Protein AF-A0A5C6FJ13-F1 (afdb_monomer_lite)

Organism: NCBI:txid2528015

Structure (mmCIF, N/CA/C/O backbone):
data_AF-A0A5C6FJ13-F1
#
_entry.id   AF-A0A5C6FJ13-F1
#
loop_
_atom_site.group_PDB
_atom_site.id
_atom_site.type_symbol
_atom_site.label_atom_id
_atom_site.label_alt_id
_atom_site.label_comp_id
_atom_site.label_asym_id
_atom_site.label_entity_id
_atom_site.label_seq_id
_atom_site.pdbx_PDB_ins_code
_atom_site.Cartn_x
_atom_site.Cartn_y
_atom_site.Cartn_z
_atom_site.occupancy
_atom_site.B_iso_or_equiv
_atom_site.auth_seq_id
_atom_site.auth_comp_id
_atom_site.auth_asym_id
_atom_site.auth_atom_id
_atom_site.pdbx_PDB_model_num
ATOM 1 N N . MET A 1 1 ? -9.767 76.907 51.487 1.00 52.81 1 MET A N 1
ATOM 2 C CA . MET A 1 1 ? -9.142 75.686 50.932 1.00 52.81 1 MET A CA 1
ATOM 3 C C . MET A 1 1 ? -9.558 75.575 49.480 1.00 52.81 1 MET A C 1
ATOM 5 O O . MET A 1 1 ? -10.746 75.608 49.188 1.00 52.81 1 MET A O 1
ATOM 9 N N . ASP A 1 2 ? -8.571 75.607 48.596 1.00 49.59 2 ASP A N 1
ATOM 10 C CA . ASP A 1 2 ? -8.701 76.051 47.210 1.00 49.59 2 ASP A CA 1
ATOM 11 C C . ASP A 1 2 ? -9.237 74.933 46.295 1.00 49.59 2 ASP A C 1
ATOM 13 O O . ASP A 1 2 ? -8.583 73.903 46.114 1.00 49.59 2 ASP A O 1
ATOM 17 N N . ARG A 1 3 ? -10.446 75.103 45.732 1.00 52.38 3 ARG A N 1
ATOM 18 C CA . ARG A 1 3 ? -11.102 74.086 44.877 1.00 52.38 3 ARG A CA 1
ATOM 19 C C . ARG A 1 3 ? -10.291 73.774 43.610 1.00 52.38 3 ARG A C 1
ATOM 21 O O . ARG A 1 3 ? -10.381 72.660 43.102 1.00 52.38 3 ARG A O 1
ATOM 28 N N . ALA A 1 4 ? -9.457 74.707 43.148 1.00 52.59 4 ALA A N 1
ATOM 29 C CA . ALA A 1 4 ? -8.569 74.517 42.001 1.00 52.59 4 ALA A CA 1
ATOM 30 C C . ALA A 1 4 ? -7.435 73.504 42.270 1.00 52.59 4 ALA A C 1
ATOM 32 O O . ALA A 1 4 ? -7.015 72.787 41.362 1.00 52.59 4 ALA A O 1
ATOM 33 N N . GLY A 1 5 ? -6.971 73.385 43.521 1.00 52.81 5 GLY A N 1
ATOM 34 C CA . GLY A 1 5 ? -5.909 72.444 43.896 1.00 52.81 5 GLY A CA 1
ATOM 35 C C . GLY A 1 5 ? -6.365 70.981 43.905 1.00 52.81 5 GLY A C 1
ATOM 36 O O . GLY A 1 5 ? -5.595 70.093 43.544 1.00 52.81 5 GLY A O 1
ATOM 37 N N . ALA A 1 6 ? -7.629 70.727 44.261 1.00 53.66 6 ALA A N 1
ATOM 38 C CA . ALA A 1 6 ? -8.196 69.379 44.331 1.00 53.66 6 ALA A CA 1
ATOM 39 C C . ALA A 1 6 ? -8.463 68.768 42.942 1.00 53.66 6 ALA A C 1
ATOM 41 O O . ALA A 1 6 ? -8.200 67.584 42.737 1.00 53.66 6 ALA A O 1
ATOM 42 N N . VAL A 1 7 ? -8.913 69.575 41.971 1.00 55.47 7 VAL A N 1
ATOM 43 C CA . VAL A 1 7 ? -9.123 69.136 40.575 1.00 55.47 7 VAL A CA 1
ATOM 44 C C . VAL A 1 7 ? -7.787 68.775 39.913 1.00 55.47 7 VAL A C 1
ATOM 46 O O . VAL A 1 7 ? -7.662 67.716 39.303 1.00 55.47 7 VAL A O 1
ATOM 49 N N . ASN A 1 8 ? -6.746 69.581 40.145 1.00 58.72 8 ASN A N 1
ATOM 50 C CA . ASN A 1 8 ? -5.399 69.353 39.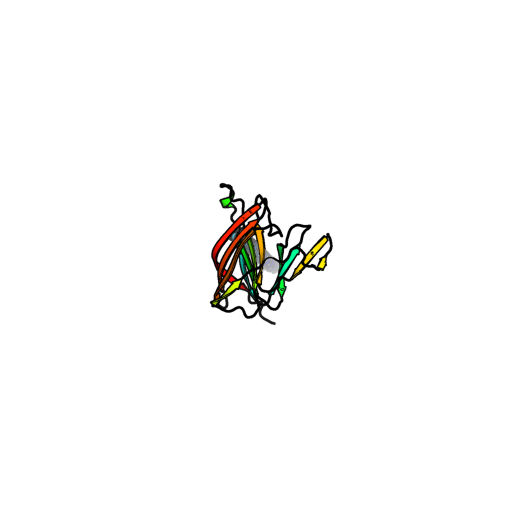608 1.00 58.72 8 ASN A CA 1
ATOM 51 C C . ASN A 1 8 ? -4.738 68.087 40.203 1.00 58.72 8 ASN A C 1
ATOM 53 O O . ASN A 1 8 ? -3.987 67.386 39.527 1.00 58.72 8 ASN A O 1
ATOM 57 N N . TYR A 1 9 ? -5.047 67.747 41.460 1.00 55.38 9 TYR A N 1
ATOM 58 C CA . TYR A 1 9 ? -4.596 66.498 42.088 1.00 55.38 9 TYR A CA 1
ATOM 59 C C . TYR A 1 9 ? -5.339 65.262 41.561 1.00 55.38 9 TYR A C 1
ATOM 61 O O . TYR A 1 9 ? -4.705 64.235 41.314 1.00 55.38 9 TYR A O 1
ATOM 69 N N . ALA A 1 10 ? -6.655 65.354 41.350 1.00 56.19 10 ALA A N 1
ATOM 70 C CA . ALA A 1 10 ? -7.462 64.255 40.817 1.00 56.19 10 ALA A CA 1
ATOM 71 C C . ALA A 1 10 ? -7.090 63.913 39.362 1.00 56.19 10 ALA A C 1
ATOM 73 O O . ALA A 1 10 ? -6.892 62.741 39.039 1.00 56.19 10 ALA A O 1
ATOM 74 N N . GLU A 1 11 ? -6.891 64.920 38.504 1.00 55.94 11 GLU A N 1
ATOM 75 C CA . GLU A 1 11 ? -6.425 64.719 37.123 1.00 55.94 11 GLU A CA 1
ATOM 76 C C . GLU A 1 11 ? -5.019 64.108 37.071 1.00 55.94 11 GLU A C 1
ATOM 78 O O . GLU A 1 11 ? -4.760 63.200 36.278 1.00 55.94 11 GLU A O 1
ATOM 83 N N . ARG A 1 12 ? -4.114 64.532 37.966 1.00 55.41 12 ARG A N 1
ATOM 84 C CA . ARG A 1 12 ? -2.772 63.939 38.090 1.00 55.41 12 ARG A CA 1
ATOM 85 C C . ARG A 1 12 ? -2.809 62.490 38.570 1.00 55.41 12 ARG A C 1
ATOM 87 O O . ARG A 1 12 ? -2.009 61.695 38.084 1.00 55.41 12 ARG A O 1
ATOM 94 N N . LEU A 1 13 ? -3.723 62.131 39.473 1.00 55.41 13 LEU A N 1
ATOM 95 C CA . LEU A 1 13 ? -3.905 60.756 39.955 1.00 55.41 13 LEU A CA 1
ATOM 96 C C . LEU A 1 13 ? -4.498 59.836 38.879 1.00 55.41 13 LEU A C 1
ATOM 98 O O . LEU A 1 13 ? -4.031 58.708 38.740 1.00 55.41 13 LEU A O 1
ATOM 102 N N . ILE A 1 14 ? -5.449 60.322 38.074 1.00 57.69 14 ILE A N 1
ATOM 103 C CA . ILE A 1 14 ? -6.008 59.587 36.923 1.00 57.69 14 ILE A CA 1
ATOM 104 C C . ILE A 1 14 ? -4.963 59.446 35.805 1.00 57.69 14 ILE A C 1
ATOM 106 O O . ILE A 1 14 ? -4.838 58.393 35.178 1.00 57.69 14 ILE A O 1
ATOM 110 N N . ALA A 1 15 ? -4.152 60.480 35.569 1.00 58.06 15 ALA A N 1
ATOM 111 C CA . ALA A 1 15 ? -3.038 60.416 34.626 1.00 58.06 15 ALA A CA 1
ATOM 112 C C . ALA A 1 15 ? -1.923 59.470 35.111 1.00 58.06 15 ALA A C 1
ATOM 114 O O . ALA A 1 15 ? -1.324 58.764 34.301 1.00 58.06 15 ALA A O 1
ATOM 115 N N . LEU A 1 16 ? -1.639 59.415 36.419 1.00 57.62 16 LEU A N 1
ATOM 116 C CA . LEU A 1 16 ? -0.693 58.450 36.986 1.00 57.62 16 LEU A CA 1
ATOM 117 C C . LEU A 1 16 ? -1.232 57.022 36.899 1.00 57.62 16 LEU A C 1
ATOM 119 O O . LEU A 1 16 ? -0.492 56.137 36.474 1.00 57.62 16 LEU A O 1
ATOM 123 N N . SER A 1 17 ? -2.500 56.805 37.266 1.00 60.44 17 SER A N 1
ATOM 124 C CA . SER A 1 17 ? -3.122 55.480 37.242 1.00 60.44 17 SER A CA 1
ATOM 125 C C . SER A 1 17 ? -3.229 54.952 35.815 1.00 60.44 17 SER A C 1
ATOM 127 O O . SER A 1 17 ? -2.802 53.833 35.565 1.00 60.44 17 SER A O 1
ATOM 129 N N . SER A 1 18 ? -3.649 55.776 34.851 1.00 60.12 18 SER A N 1
ATOM 130 C CA . SER A 1 18 ? -3.693 55.402 33.429 1.00 60.12 18 SER A CA 1
ATOM 131 C C . SER A 1 18 ? -2.306 55.113 32.849 1.00 60.12 18 SER A C 1
ATOM 133 O O . SER A 1 18 ? -2.137 54.116 32.150 1.00 60.12 18 SER A O 1
ATOM 135 N N . ARG A 1 19 ? -1.277 55.906 33.182 1.00 63.75 19 ARG A N 1
ATOM 136 C CA . ARG A 1 19 ? 0.114 55.620 32.778 1.00 63.75 19 ARG A CA 1
ATOM 137 C C . ARG A 1 19 ? 0.637 54.322 33.392 1.00 63.75 19 ARG A C 1
ATOM 139 O O . ARG A 1 19 ? 1.377 53.604 32.721 1.00 63.75 19 ARG A O 1
ATOM 146 N N . PHE A 1 20 ? 0.261 54.017 34.634 1.00 67.75 20 PHE A N 1
ATOM 147 C CA . PHE A 1 20 ? 0.618 52.760 35.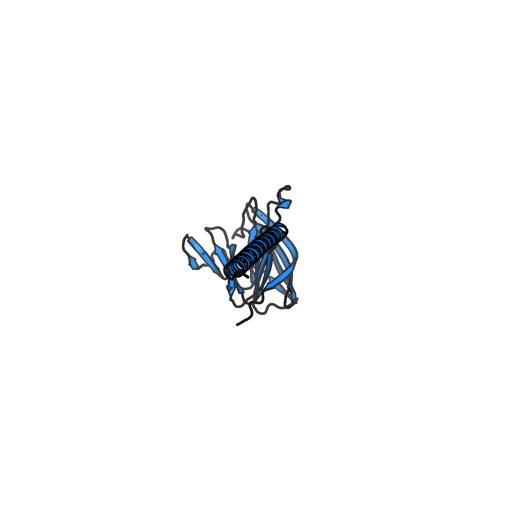291 1.00 67.75 20 PHE A CA 1
ATOM 148 C C . PHE A 1 20 ? -0.103 51.583 34.629 1.00 67.75 20 PHE A C 1
ATOM 150 O O . PHE A 1 20 ? 0.548 50.629 34.225 1.00 67.75 20 PHE A O 1
ATOM 157 N N . THR A 1 21 ? -1.413 51.691 34.395 1.00 69.25 21 THR A N 1
ATOM 158 C CA . THR A 1 21 ? -2.224 50.672 33.715 1.00 69.25 21 THR A CA 1
ATOM 159 C C . THR A 1 21 ? -1.727 50.393 32.297 1.00 69.25 21 THR A C 1
ATOM 161 O O . THR A 1 21 ? -1.582 49.230 31.931 1.00 69.25 21 THR A O 1
ATOM 164 N N . ILE A 1 22 ? -1.392 51.429 31.519 1.00 72.25 22 ILE A N 1
ATOM 165 C CA . ILE A 1 22 ? -0.845 51.273 30.160 1.00 72.25 22 ILE A CA 1
ATOM 166 C C . ILE A 1 22 ? 0.522 50.583 30.200 1.00 72.25 22 ILE A C 1
ATOM 168 O O . ILE A 1 22 ? 0.763 49.662 29.424 1.00 72.25 22 ILE A O 1
ATOM 172 N N . ARG A 1 23 ? 1.417 50.977 31.118 1.00 74.44 23 ARG A N 1
ATOM 173 C CA . ARG A 1 23 ? 2.731 50.328 31.266 1.00 74.44 23 ARG A CA 1
ATOM 174 C C . ARG A 1 23 ? 2.600 48.866 31.685 1.00 74.44 23 ARG A C 1
ATOM 176 O O . ARG A 1 23 ? 3.298 48.025 31.129 1.00 74.44 23 ARG A O 1
ATOM 183 N N . THR A 1 24 ? 1.686 48.553 32.600 1.00 74.50 24 THR A N 1
ATOM 184 C CA . THR A 1 24 ? 1.426 47.172 33.024 1.00 74.50 24 THR A CA 1
ATOM 185 C C . THR A 1 24 ? 0.834 46.340 31.885 1.00 74.50 24 THR A C 1
ATOM 187 O O . THR A 1 24 ? 1.280 45.218 31.678 1.00 74.50 24 THR A O 1
ATOM 190 N N . LEU A 1 25 ? -0.093 46.891 31.092 1.00 76.31 25 LEU A N 1
ATOM 191 C CA . LEU A 1 25 ? -0.639 46.231 29.896 1.00 76.31 25 LEU A CA 1
ATOM 192 C C . LEU A 1 25 ? 0.436 45.961 28.839 1.00 76.31 25 LEU A C 1
ATOM 194 O O . LEU A 1 25 ? 0.486 44.863 28.292 1.00 76.31 25 LEU A O 1
ATOM 198 N N . LEU A 1 26 ? 1.321 46.929 28.583 1.00 80.56 26 LEU A N 1
ATOM 199 C CA . LEU A 1 26 ? 2.434 46.760 27.646 1.00 80.56 26 LEU A CA 1
ATOM 200 C C . LEU A 1 26 ? 3.423 45.695 28.127 1.00 80.56 26 LEU A C 1
ATOM 202 O O . LEU A 1 26 ? 3.852 44.865 27.330 1.00 80.56 26 LEU A O 1
ATOM 206 N N . LEU A 1 27 ? 3.742 45.674 29.425 1.00 80.25 27 LEU A N 1
ATOM 207 C CA . LEU A 1 27 ? 4.580 44.629 30.016 1.00 80.25 27 LEU A CA 1
ATOM 208 C C . LEU A 1 27 ? 3.911 43.256 29.921 1.00 80.25 27 LEU A C 1
ATOM 210 O O . LEU A 1 27 ? 4.576 42.293 29.561 1.00 80.25 27 LEU A O 1
ATOM 214 N N . PHE A 1 28 ? 2.603 43.161 30.169 1.00 78.38 28 PHE A N 1
ATOM 215 C CA . PHE A 1 28 ? 1.862 41.901 30.075 1.00 78.38 28 PHE A CA 1
ATOM 216 C C . PHE A 1 28 ? 1.772 41.390 28.630 1.00 78.38 28 PHE A C 1
ATOM 218 O O . PHE A 1 28 ? 1.956 40.198 28.381 1.00 78.38 28 PHE A O 1
ATOM 225 N N . ALA A 1 29 ? 1.548 42.287 27.666 1.00 75.56 29 ALA A N 1
ATOM 226 C CA . ALA A 1 29 ? 1.543 41.964 26.242 1.00 75.56 29 ALA A CA 1
ATOM 227 C C . ALA A 1 29 ? 2.934 41.526 25.760 1.00 75.56 29 ALA A C 1
ATOM 229 O O . ALA A 1 29 ? 3.047 40.525 25.057 1.00 75.56 29 ALA A O 1
ATOM 230 N N . ALA A 1 30 ? 3.995 42.216 26.191 1.00 76.62 30 ALA A N 1
ATOM 231 C CA . ALA A 1 30 ? 5.371 41.830 25.892 1.00 76.62 30 ALA A CA 1
ATOM 232 C C . ALA A 1 30 ? 5.715 40.467 26.508 1.00 76.62 30 ALA A C 1
ATOM 234 O O . ALA A 1 30 ? 6.259 39.608 25.819 1.00 76.62 30 ALA A O 1
ATOM 235 N N . PHE A 1 31 ? 5.334 40.225 27.766 1.00 79.25 31 PHE A N 1
ATOM 236 C CA . PHE A 1 31 ? 5.560 38.941 28.429 1.00 79.25 31 PHE A CA 1
ATOM 237 C C . PHE A 1 31 ? 4.781 37.810 27.749 1.00 79.25 31 PHE A C 1
ATOM 239 O O . PHE A 1 31 ? 5.327 36.730 27.559 1.00 79.25 31 PHE A O 1
ATOM 246 N N . SER A 1 32 ? 3.544 38.068 27.311 1.00 74.31 32 SER A N 1
ATOM 247 C CA . SER A 1 32 ? 2.721 37.114 26.550 1.00 74.31 32 SER A CA 1
ATOM 248 C C . SER A 1 32 ? 3.302 36.825 25.163 1.00 74.31 32 SER A C 1
ATOM 250 O O . SER A 1 32 ? 3.306 35.684 24.715 1.00 74.31 32 SER A O 1
ATOM 252 N N . ALA A 1 33 ? 3.836 37.840 24.481 1.00 72.44 33 ALA A N 1
ATOM 253 C CA . ALA A 1 33 ? 4.487 37.669 23.185 1.00 72.44 33 ALA A CA 1
ATOM 254 C C . ALA A 1 33 ? 5.806 36.892 23.310 1.00 72.44 33 ALA A C 1
ATOM 256 O O . ALA A 1 33 ? 6.088 36.030 22.480 1.00 72.44 33 ALA A O 1
ATOM 257 N N . VAL A 1 34 ? 6.588 37.151 24.364 1.00 78.44 34 VAL A N 1
ATOM 258 C CA . VAL A 1 34 ? 7.826 36.417 24.655 1.00 78.44 34 VAL A CA 1
ATOM 259 C C . VAL A 1 34 ? 7.522 34.984 25.073 1.00 78.44 34 VAL A C 1
ATOM 261 O O . VAL A 1 34 ? 8.185 34.084 24.575 1.00 78.44 34 VAL A O 1
ATOM 264 N N . THR A 1 35 ? 6.513 34.726 25.912 1.00 72.56 35 THR A N 1
ATOM 265 C CA . THR A 1 35 ? 6.128 33.349 26.265 1.00 72.56 35 THR A CA 1
ATOM 266 C C . THR A 1 35 ? 5.535 32.602 25.079 1.00 72.56 35 THR A C 1
ATOM 268 O O . THR A 1 35 ? 5.851 31.431 24.910 1.00 72.56 35 THR A O 1
ATOM 271 N N . PHE A 1 36 ? 4.759 33.252 24.207 1.00 66.81 36 PHE A N 1
ATOM 272 C CA . PHE A 1 36 ? 4.247 32.627 22.983 1.00 66.81 36 PHE A CA 1
ATOM 273 C C . PHE A 1 36 ? 5.356 32.374 21.953 1.00 66.81 36 PHE A C 1
ATOM 275 O O . PHE A 1 36 ? 5.397 31.315 21.330 1.00 66.81 36 PHE A O 1
ATOM 282 N N . GLY A 1 37 ? 6.289 33.317 21.799 1.00 66.06 37 GLY A N 1
ATOM 283 C CA . GLY A 1 37 ? 7.473 33.172 20.953 1.00 66.06 37 GLY A CA 1
ATOM 284 C C . GLY A 1 37 ? 8.405 32.078 21.465 1.00 66.06 37 GLY A C 1
ATOM 285 O O . GLY A 1 37 ? 8.769 31.189 20.704 1.00 66.06 37 GLY A O 1
ATOM 286 N N . ALA A 1 38 ? 8.709 32.081 22.764 1.00 71.25 38 ALA A N 1
ATOM 287 C CA . ALA A 1 38 ? 9.484 31.041 23.428 1.00 71.25 38 ALA A CA 1
ATOM 288 C C . ALA A 1 38 ? 8.766 29.693 23.370 1.00 71.25 38 ALA A C 1
ATOM 290 O O . ALA A 1 38 ? 9.411 28.702 23.089 1.00 71.25 38 ALA A O 1
ATOM 291 N N . TRP A 1 39 ? 7.445 29.627 23.535 1.00 61.78 39 TRP A N 1
ATOM 292 C CA . TRP A 1 39 ? 6.677 28.392 23.356 1.00 61.78 39 TRP A CA 1
ATOM 293 C C . TRP A 1 39 ? 6.685 27.904 21.906 1.00 61.78 39 TRP A C 1
ATOM 295 O O . TRP A 1 39 ? 6.762 26.706 21.672 1.00 61.78 39 TRP A O 1
ATOM 305 N N . LYS A 1 40 ? 6.659 28.803 20.917 1.00 57.34 40 LYS A N 1
ATOM 306 C CA . LYS A 1 40 ? 6.800 28.439 19.499 1.00 57.34 40 LYS A CA 1
ATOM 307 C C . LYS A 1 40 ? 8.221 27.971 19.156 1.00 57.34 40 LYS A C 1
ATOM 309 O O . LYS A 1 40 ? 8.370 27.144 18.266 1.00 57.34 40 LYS A O 1
ATOM 314 N N . TRP A 1 41 ? 9.236 28.498 19.841 1.00 51.53 41 TRP A N 1
ATOM 315 C CA . TRP A 1 41 ? 10.653 28.198 19.603 1.00 51.53 41 TRP A CA 1
ATOM 316 C C . TRP A 1 41 ? 11.164 26.996 20.418 1.00 51.53 41 TRP A C 1
ATOM 318 O O . TRP A 1 41 ? 12.028 26.265 19.955 1.00 51.53 41 TRP A O 1
ATOM 328 N N . LEU A 1 42 ? 10.600 26.777 21.610 1.00 55.56 42 LEU A N 1
ATOM 329 C CA . LEU A 1 42 ? 10.834 25.634 22.502 1.00 55.56 42 LEU A CA 1
ATOM 330 C C . LEU A 1 42 ? 9.848 24.492 22.270 1.00 55.56 42 LEU A C 1
ATOM 332 O O . LEU A 1 42 ? 10.085 23.390 22.761 1.00 55.56 42 LEU A O 1
ATOM 336 N N . ARG A 1 43 ? 8.750 24.715 21.531 1.00 42.31 43 ARG A N 1
ATOM 337 C CA . ARG A 1 43 ? 8.085 23.603 20.856 1.00 42.31 43 ARG A CA 1
ATOM 338 C C . ARG A 1 43 ? 9.184 22.945 20.031 1.00 42.31 43 ARG A C 1
ATOM 340 O O . ARG A 1 43 ? 9.765 23.633 19.189 1.00 42.31 43 ARG A O 1
ATOM 347 N N . PRO A 1 44 ? 9.452 21.645 20.223 1.00 40.06 44 PRO A N 1
ATOM 348 C CA . PRO A 1 44 ? 10.073 20.885 19.159 1.00 40.06 44 PRO A CA 1
ATOM 349 C C . PRO A 1 44 ? 9.285 21.252 17.905 1.00 40.06 44 PRO A C 1
ATOM 351 O O . PRO A 1 44 ? 8.049 21.174 17.918 1.00 40.06 44 PRO A O 1
ATOM 354 N N . GLN A 1 45 ? 9.958 21.768 16.874 1.00 38.09 45 GLN A N 1
ATOM 355 C CA . GLN A 1 45 ? 9.361 21.741 15.550 1.00 38.09 45 GLN A CA 1
ATOM 356 C C . GLN A 1 45 ? 8.880 20.308 15.386 1.00 38.09 45 GLN A C 1
ATOM 358 O O . GLN A 1 45 ? 9.686 19.388 15.482 1.00 38.09 45 GLN A O 1
ATOM 363 N N . ASP A 1 46 ? 7.565 20.128 15.297 1.00 37.41 46 ASP A N 1
ATOM 364 C CA . ASP A 1 46 ? 6.971 18.825 15.075 1.00 37.41 46 ASP A CA 1
ATOM 365 C C . ASP A 1 46 ? 7.665 18.273 13.821 1.00 37.41 46 ASP A C 1
ATOM 367 O O . ASP A 1 46 ? 7.523 18.878 12.753 1.00 37.41 46 ASP A O 1
ATOM 371 N N . PRO A 1 47 ? 8.502 17.227 13.933 1.00 40.62 47 PRO A N 1
ATOM 372 C CA . PRO A 1 47 ? 9.458 16.843 12.897 1.00 40.62 47 PRO A CA 1
ATOM 373 C C . PRO A 1 47 ? 8.782 16.244 11.657 1.00 40.62 47 PRO A C 1
ATOM 375 O O . PRO A 1 47 ? 9.458 15.682 10.805 1.00 40.62 47 PRO A O 1
ATOM 378 N N . ASN A 1 48 ? 7.462 16.405 11.509 1.00 41.09 48 ASN A N 1
ATOM 379 C CA . ASN A 1 48 ? 6.569 15.916 10.454 1.00 41.09 48 ASN A CA 1
ATOM 380 C C . ASN A 1 48 ? 6.950 16.296 9.000 1.00 41.09 48 ASN A C 1
ATOM 382 O O . ASN A 1 48 ? 6.186 16.006 8.072 1.00 41.09 48 ASN A O 1
ATOM 386 N N . GLN A 1 49 ? 8.133 16.878 8.784 1.00 39.69 49 GLN A N 1
ATOM 387 C CA . GLN A 1 49 ? 8.839 16.955 7.502 1.00 39.69 49 GLN A CA 1
ATOM 388 C C . GLN A 1 49 ? 9.764 15.744 7.212 1.00 39.69 49 GLN A C 1
ATOM 390 O O . GLN A 1 49 ? 10.319 15.691 6.122 1.00 39.69 49 GLN A O 1
ATOM 395 N N . ALA A 1 50 ? 9.879 14.749 8.108 1.00 46.59 50 ALA A N 1
ATOM 396 C CA . ALA A 1 50 ? 10.678 13.525 7.903 1.00 46.59 50 ALA A CA 1
ATOM 397 C C . ALA A 1 50 ? 10.152 12.284 8.675 1.00 46.59 50 ALA A C 1
ATOM 399 O O . ALA A 1 50 ? 10.938 11.460 9.127 1.00 46.59 50 ALA A O 1
ATOM 400 N N . VAL A 1 51 ? 8.836 12.169 8.905 1.00 57.59 51 VAL A N 1
ATOM 401 C CA . VAL A 1 51 ? 8.254 11.158 9.817 1.00 57.59 51 VAL A CA 1
ATOM 402 C C . VAL A 1 51 ? 7.527 10.076 9.037 1.00 57.59 51 VAL A C 1
ATOM 404 O O . VAL A 1 51 ? 6.682 10.379 8.193 1.00 57.59 51 VAL A O 1
ATOM 407 N N . ASP A 1 52 ? 7.831 8.826 9.366 1.00 69.44 52 ASP A N 1
ATOM 408 C CA . ASP A 1 52 ? 7.085 7.647 8.945 1.00 69.44 52 ASP A CA 1
ATOM 409 C C . ASP A 1 52 ? 5.573 7.852 9.104 1.00 69.44 52 ASP A C 1
ATOM 411 O O . ASP A 1 52 ? 5.073 8.151 10.191 1.00 69.44 52 ASP A O 1
ATOM 415 N N . ARG A 1 53 ? 4.820 7.697 8.014 1.00 83.94 53 ARG A N 1
ATOM 416 C CA . ARG A 1 53 ? 3.358 7.783 8.017 1.00 83.94 53 ARG A CA 1
ATOM 417 C C . ARG A 1 53 ? 2.797 6.414 7.705 1.00 83.94 53 ARG A C 1
ATOM 419 O O . ARG A 1 53 ? 2.757 5.995 6.553 1.00 83.94 53 ARG A O 1
ATOM 426 N N . PHE A 1 54 ? 2.346 5.744 8.754 1.00 91.81 54 PHE A N 1
ATOM 427 C CA . PHE A 1 54 ? 1.676 4.455 8.678 1.00 91.81 54 PHE A CA 1
ATOM 428 C C . PHE A 1 54 ? 0.204 4.662 9.016 1.00 91.81 54 PHE A C 1
ATOM 430 O O . PHE A 1 54 ? -0.164 4.839 10.181 1.00 91.81 54 PHE A O 1
ATOM 437 N N . LEU A 1 55 ? -0.631 4.731 7.983 1.00 93.81 55 LEU A N 1
ATOM 438 C CA . LEU A 1 55 ? -2.032 5.123 8.097 1.00 93.81 55 LEU A CA 1
ATOM 439 C C . LEU A 1 55 ? -2.947 4.023 7.580 1.00 93.81 55 LEU A C 1
ATOM 441 O O . LEU A 1 55 ? -2.705 3.440 6.527 1.00 93.81 55 LEU A O 1
ATOM 445 N N . TRP A 1 56 ? -4.036 3.808 8.306 1.00 95.12 56 TRP A N 1
ATOM 446 C CA . TRP A 1 56 ? -5.209 3.090 7.839 1.00 95.12 56 TRP A CA 1
ATOM 447 C C . TRP A 1 56 ? -6.343 4.097 7.688 1.00 95.12 56 TRP A C 1
ATOM 449 O O . TRP A 1 56 ? -6.773 4.694 8.676 1.00 95.12 56 TRP A O 1
ATOM 459 N N . ASN A 1 57 ? -6.839 4.293 6.473 1.00 94.75 57 ASN A N 1
ATOM 460 C CA . ASN A 1 57 ? -7.982 5.158 6.215 1.00 94.75 57 ASN A CA 1
ATOM 461 C C . ASN A 1 57 ? -9.226 4.289 6.010 1.00 94.75 57 ASN A C 1
ATOM 463 O O . ASN A 1 57 ? -9.322 3.566 5.019 1.00 94.75 57 ASN A O 1
ATOM 467 N N . ASP A 1 58 ? -10.170 4.351 6.952 1.00 93.19 58 ASP A N 1
ATOM 468 C CA . ASP A 1 58 ? -11.443 3.642 6.815 1.00 93.19 58 ASP A CA 1
ATOM 469 C C . ASP A 1 58 ? -12.309 4.297 5.734 1.00 93.19 58 ASP A C 1
ATOM 471 O O . ASP A 1 58 ? -12.356 5.529 5.619 1.00 93.19 58 ASP A O 1
ATOM 475 N N . ARG A 1 59 ? -13.082 3.472 5.015 1.00 92.62 59 ARG A N 1
ATOM 476 C CA . ARG A 1 59 ? -14.083 3.919 4.028 1.00 92.62 59 ARG A CA 1
ATOM 477 C C . ARG A 1 59 ? -13.470 4.853 2.998 1.00 92.62 59 ARG A C 1
ATOM 479 O O . ARG A 1 59 ? -14.011 5.924 2.696 1.00 92.62 59 ARG A O 1
ATOM 486 N N . SER A 1 60 ? -12.325 4.445 2.471 1.00 94.12 60 SER A N 1
ATOM 487 C CA . SER A 1 60 ? -11.612 5.185 1.451 1.00 94.12 60 SER A CA 1
ATOM 488 C C . SER A 1 60 ? -11.144 4.295 0.311 1.00 94.12 60 SER A C 1
ATOM 490 O O . SER A 1 60 ? -10.878 3.102 0.477 1.00 94.12 60 SER A O 1
ATOM 492 N N . ASN A 1 61 ? -11.075 4.920 -0.860 1.00 94.94 61 ASN A N 1
ATOM 493 C CA . ASN A 1 61 ? -10.440 4.365 -2.038 1.00 94.94 61 ASN A CA 1
ATOM 494 C C . ASN A 1 61 ? -9.186 5.188 -2.329 1.00 94.94 61 ASN A C 1
ATOM 496 O O . ASN A 1 61 ? -9.262 6.420 -2.414 1.00 94.94 61 ASN A O 1
ATOM 500 N N . GLY A 1 62 ? -8.055 4.510 -2.494 1.00 94.88 62 GLY A N 1
ATOM 501 C CA . GLY A 1 62 ? -6.833 5.113 -2.999 1.00 94.88 62 GLY A CA 1
ATOM 502 C C . GLY A 1 62 ? -7.033 5.618 -4.425 1.00 94.88 62 GLY A C 1
ATOM 503 O O . GLY A 1 62 ? -7.740 5.013 -5.234 1.00 94.88 62 GLY A O 1
ATOM 504 N N . ILE A 1 63 ? -6.412 6.747 -4.727 1.00 94.44 63 ILE A N 1
ATOM 505 C CA . ILE A 1 63 ? -6.295 7.316 -6.061 1.00 94.44 63 ILE A CA 1
ATOM 506 C C . ILE A 1 63 ? -4.857 7.102 -6.494 1.00 94.44 63 ILE A C 1
ATOM 508 O O . ILE A 1 63 ? -3.926 7.532 -5.811 1.00 94.44 63 ILE A O 1
ATOM 512 N N . ALA A 1 64 ? -4.690 6.497 -7.660 1.00 93.25 64 ALA A N 1
ATOM 513 C CA . ALA A 1 64 ? -3.413 6.437 -8.332 1.00 93.25 64 ALA A CA 1
ATOM 514 C C . ALA A 1 64 ? -3.379 7.407 -9.514 1.00 93.25 64 ALA A C 1
ATOM 516 O O . ALA A 1 64 ? -4.390 7.654 -10.173 1.00 93.25 64 ALA A O 1
ATOM 517 N N . THR A 1 65 ? -2.202 7.953 -9.786 1.00 91.00 65 THR A N 1
ATOM 518 C CA . THR A 1 65 ? -1.903 8.781 -10.943 1.00 91.00 65 THR A CA 1
ATOM 519 C C . THR A 1 65 ? -0.831 8.118 -11.792 1.00 91.00 65 THR A C 1
ATOM 521 O O . THR A 1 65 ? 0.132 7.559 -11.271 1.00 91.00 65 THR A O 1
ATOM 524 N N . GLN A 1 66 ? -1.011 8.181 -13.103 1.00 84.56 66 GLN A N 1
ATOM 525 C CA . GLN A 1 66 ? -0.008 7.802 -14.083 1.00 84.56 66 GLN A CA 1
ATOM 526 C C . GLN A 1 66 ? 0.574 9.086 -14.671 1.00 84.56 66 GLN A C 1
ATOM 528 O O . GLN A 1 66 ? -0.171 9.979 -15.103 1.00 84.56 66 GLN A O 1
ATOM 533 N N . ARG A 1 67 ? 1.903 9.189 -14.654 1.00 70.12 67 ARG A N 1
ATOM 534 C CA . ARG A 1 67 ? 2.642 10.314 -15.227 1.00 70.12 67 ARG A CA 1
ATOM 535 C C . ARG A 1 67 ? 3.537 9.764 -16.336 1.00 70.12 67 ARG A C 1
ATOM 537 O O . ARG A 1 67 ? 4.553 9.151 -16.031 1.00 70.12 67 ARG A O 1
ATOM 544 N N . TRP A 1 68 ? 3.167 10.021 -17.592 1.00 63.34 68 TRP A N 1
ATOM 545 C CA . TRP A 1 68 ? 3.791 9.419 -18.785 1.00 63.34 68 TRP A CA 1
ATOM 546 C C . TRP A 1 68 ? 3.671 7.882 -18.805 1.00 63.34 68 TRP A C 1
ATOM 548 O O . TRP A 1 68 ? 2.752 7.343 -18.198 1.00 63.34 68 TRP A O 1
ATOM 558 N N . ASP A 1 69 ? 4.577 7.180 -19.492 1.00 58.47 69 ASP A N 1
ATOM 559 C CA . ASP A 1 69 ? 4.607 5.707 -19.561 1.00 58.47 69 ASP A CA 1
ATOM 560 C C . ASP A 1 69 ? 5.145 5.047 -18.274 1.00 58.47 69 ASP A C 1
ATOM 562 O O . ASP A 1 69 ? 5.239 3.824 -18.178 1.00 58.47 69 ASP A O 1
ATOM 566 N N . PHE A 1 70 ? 5.483 5.844 -17.257 1.00 63.22 70 PHE A N 1
ATOM 567 C CA . PHE A 1 70 ? 5.854 5.336 -15.942 1.00 63.22 70 PHE A CA 1
ATOM 568 C C . PHE A 1 70 ? 4.589 4.888 -15.206 1.00 63.22 70 PHE A C 1
ATOM 570 O O . PHE A 1 70 ? 3.548 5.537 -15.293 1.00 63.22 70 PHE A O 1
ATOM 577 N N . GLY A 1 71 ? 4.668 3.750 -14.519 1.00 79.88 71 GLY A N 1
ATOM 578 C CA . GLY A 1 71 ? 3.524 3.093 -13.890 1.00 79.88 71 GLY A CA 1
ATOM 579 C C . GLY A 1 71 ? 2.786 3.925 -12.833 1.00 79.88 71 GLY A C 1
ATOM 580 O O . GLY A 1 71 ? 3.030 5.112 -12.616 1.00 79.88 71 GLY A O 1
ATOM 581 N N . TRP A 1 72 ? 1.815 3.295 -12.180 1.00 89.06 72 TRP A N 1
ATOM 582 C CA . TRP A 1 72 ? 0.878 3.986 -11.300 1.00 89.06 72 TRP A CA 1
ATOM 583 C C . TRP A 1 72 ? 1.484 4.344 -9.940 1.00 89.06 72 TRP A C 1
ATOM 585 O O . TRP A 1 72 ? 2.090 3.509 -9.271 1.00 89.06 72 TRP A O 1
ATOM 595 N N . GLN A 1 73 ? 1.249 5.579 -9.501 1.00 89.62 73 GLN A N 1
ATOM 596 C CA . GLN A 1 73 ? 1.731 6.116 -8.226 1.00 89.62 73 GLN A CA 1
ATOM 597 C C . GLN A 1 73 ? 0.566 6.601 -7.376 1.00 89.62 73 GLN A C 1
ATOM 599 O O . GLN A 1 73 ? -0.384 7.165 -7.910 1.00 89.62 73 GLN A O 1
ATOM 604 N N . TYR A 1 74 ? 0.641 6.458 -6.057 1.00 91.19 74 TYR A N 1
ATOM 605 C CA . TYR A 1 74 ? -0.374 7.017 -5.171 1.00 91.19 74 TYR A CA 1
ATOM 606 C C . TYR A 1 74 ? -0.432 8.552 -5.260 1.00 91.19 74 TYR A C 1
ATOM 608 O O . TYR A 1 74 ? 0.589 9.238 -5.310 1.00 91.19 74 TYR A O 1
ATOM 616 N N . ALA A 1 75 ? -1.647 9.100 -5.289 1.00 91.44 75 ALA A N 1
ATOM 617 C CA . ALA A 1 75 ? -1.907 10.538 -5.362 1.00 91.44 75 ALA A CA 1
ATOM 618 C C . ALA A 1 75 ? -2.743 11.067 -4.182 1.00 91.44 75 ALA A C 1
ATOM 620 O O . ALA A 1 75 ? -2.853 12.282 -4.008 1.00 91.44 75 ALA A O 1
ATOM 621 N N . GLY A 1 76 ? -3.345 10.178 -3.388 1.00 91.69 76 GLY A N 1
ATOM 622 C CA . GLY A 1 76 ? -4.242 10.518 -2.283 1.00 91.69 76 GLY A CA 1
ATOM 623 C C . GLY A 1 76 ? -5.396 9.526 -2.156 1.00 91.69 76 GLY A C 1
ATOM 624 O O . GLY A 1 76 ? -5.495 8.585 -2.933 1.00 91.69 76 GLY A O 1
ATOM 625 N N . ASP A 1 77 ? -6.293 9.743 -1.200 1.00 92.94 77 ASP A N 1
ATOM 626 C CA . ASP A 1 77 ? -7.492 8.928 -1.007 1.00 92.94 77 ASP A CA 1
ATOM 627 C C . ASP A 1 77 ? -8.763 9.783 -1.026 1.00 92.94 77 ASP A C 1
ATOM 629 O O . ASP A 1 77 ? -8.769 10.952 -0.632 1.00 92.94 77 ASP A O 1
ATOM 633 N N . ILE A 1 78 ? -9.868 9.177 -1.453 1.00 92.88 78 ILE A N 1
ATOM 634 C CA . ILE A 1 78 ? -11.213 9.755 -1.353 1.00 92.88 78 ILE A CA 1
ATOM 635 C C . ILE A 1 78 ? -12.130 8.830 -0.571 1.00 92.88 78 ILE A C 1
ATOM 637 O O . ILE A 1 78 ? -11.836 7.652 -0.397 1.00 92.88 78 ILE A O 1
ATOM 641 N N . ARG A 1 79 ? -13.273 9.350 -0.111 1.00 92.06 79 ARG A N 1
ATOM 642 C CA . ARG A 1 79 ? -14.306 8.518 0.517 1.00 92.06 79 ARG A CA 1
ATOM 643 C C . ARG A 1 79 ? -14.767 7.441 -0.470 1.00 92.06 79 ARG A C 1
ATOM 645 O O . ARG A 1 79 ? -15.062 7.741 -1.623 1.00 92.06 79 ARG A O 1
ATOM 652 N N . GLY A 1 80 ? -14.832 6.204 0.001 1.00 89.56 80 GLY A N 1
ATOM 653 C CA . GLY A 1 80 ? -15.059 5.026 -0.824 1.00 89.56 80 GLY A CA 1
ATOM 654 C C . GLY A 1 80 ? -15.532 3.823 -0.012 1.00 89.56 80 GLY A C 1
ATOM 655 O O . GLY A 1 80 ? -15.856 3.933 1.171 1.00 89.56 80 GLY A O 1
ATOM 656 N N . ASN A 1 81 ? -15.598 2.667 -0.667 1.00 87.12 81 ASN A N 1
ATOM 657 C CA . ASN A 1 81 ? -16.150 1.431 -0.105 1.00 87.12 81 ASN A CA 1
ATOM 658 C C . ASN A 1 81 ? -15.052 0.391 0.171 1.00 87.12 81 ASN A C 1
ATOM 660 O O . ASN A 1 81 ? -15.236 -0.795 -0.092 1.00 87.12 81 ASN A O 1
ATOM 664 N N . GLY A 1 82 ? -13.916 0.846 0.693 1.00 93.44 82 GLY A N 1
ATOM 665 C CA . GLY A 1 82 ? -12.780 0.013 1.071 1.00 93.44 82 GLY A CA 1
ATOM 666 C C . GLY A 1 82 ? -11.970 0.642 2.197 1.00 93.44 82 GLY A C 1
ATOM 667 O O . GLY A 1 82 ? -12.453 1.552 2.877 1.00 93.44 82 GLY A O 1
ATOM 668 N N . SER A 1 83 ? -10.743 0.165 2.371 1.00 95.56 83 SER A N 1
ATOM 669 C CA . SER A 1 83 ? -9.772 0.747 3.298 1.00 95.56 83 SER A CA 1
ATOM 670 C C . SER A 1 83 ? -8.455 0.984 2.571 1.00 95.56 83 SER A C 1
ATOM 672 O O . SER A 1 83 ? -7.883 0.049 2.010 1.00 95.56 83 SER A O 1
ATOM 674 N N . CYS A 1 84 ? -7.975 2.227 2.572 1.00 96.62 84 CYS A N 1
ATOM 675 C CA . CYS A 1 84 ? -6.692 2.583 1.970 1.00 96.62 84 CYS A CA 1
ATOM 676 C C . CYS A 1 84 ? -5.609 2.608 3.051 1.00 96.62 84 CYS A C 1
ATOM 678 O O . CYS A 1 84 ? -5.671 3.408 3.990 1.00 96.62 84 CYS A O 1
ATOM 680 N N . ILE A 1 85 ? -4.605 1.751 2.903 1.00 96.94 85 ILE A N 1
ATOM 681 C CA . ILE A 1 85 ? -3.423 1.706 3.762 1.00 96.94 85 ILE A CA 1
ATOM 682 C C . ILE A 1 85 ? -2.307 2.489 3.086 1.00 96.94 85 ILE A C 1
ATOM 684 O O . ILE A 1 85 ? -2.034 2.268 1.910 1.00 96.94 85 ILE A O 1
ATOM 688 N N . VAL A 1 86 ? -1.639 3.364 3.834 1.00 95.38 86 VAL A N 1
ATOM 689 C CA . VAL A 1 86 ? -0.466 4.110 3.365 1.00 95.38 86 VAL A CA 1
ATOM 690 C C . VAL A 1 86 ? 0.705 3.798 4.283 1.00 95.38 86 VAL A C 1
ATOM 692 O O . VAL A 1 86 ? 0.639 4.077 5.482 1.00 95.38 86 VAL A O 1
ATOM 695 N N . LEU A 1 87 ? 1.766 3.227 3.716 1.00 93.62 87 LEU A N 1
ATOM 696 C CA . LEU A 1 87 ? 3.035 2.958 4.381 1.00 93.62 87 LEU A CA 1
ATOM 697 C C . LEU A 1 87 ? 4.103 3.843 3.761 1.00 93.62 87 LEU A C 1
ATOM 699 O O . LEU A 1 87 ? 4.697 3.485 2.751 1.00 93.62 87 LEU A O 1
ATOM 703 N N . HIS A 1 88 ? 4.331 5.005 4.354 1.00 89.50 88 HIS A N 1
ATOM 704 C CA . HIS A 1 88 ? 5.363 5.929 3.915 1.00 89.50 88 HIS A CA 1
ATOM 705 C C . HIS A 1 88 ? 6.487 5.938 4.943 1.00 89.50 88 HIS A C 1
ATOM 707 O O . HIS A 1 88 ? 6.281 6.382 6.071 1.00 89.50 88 HIS A O 1
ATOM 713 N N . HIS A 1 89 ? 7.666 5.470 4.564 1.00 84.75 89 HIS A N 1
ATOM 714 C CA . HIS A 1 89 ? 8.853 5.457 5.409 1.00 84.75 89 HIS A CA 1
ATOM 715 C C . HIS A 1 89 ? 9.897 6.398 4.820 1.00 84.75 89 HIS A C 1
ATOM 717 O O . HIS A 1 89 ? 10.217 6.261 3.643 1.00 84.75 89 HIS A O 1
ATOM 723 N N . TYR A 1 90 ? 10.434 7.335 5.604 1.00 74.44 90 TYR A N 1
ATOM 724 C CA . TYR A 1 90 ? 11.486 8.247 5.135 1.00 74.44 90 TYR A CA 1
ATOM 725 C C . TYR A 1 90 ? 12.623 8.317 6.149 1.00 74.44 90 TYR A C 1
ATOM 727 O O . TYR A 1 90 ? 12.419 8.745 7.282 1.00 74.44 90 TYR A O 1
ATOM 735 N N . ARG A 1 91 ? 13.835 7.929 5.736 1.00 66.38 91 ARG A N 1
ATOM 736 C CA . ARG A 1 91 ? 15.041 8.011 6.570 1.00 66.38 91 ARG A CA 1
ATOM 737 C C . ARG A 1 91 ? 16.176 8.728 5.841 1.00 66.38 91 ARG A C 1
ATOM 739 O O . ARG A 1 91 ? 16.827 8.107 5.006 1.00 66.38 91 ARG A O 1
ATOM 746 N N . PRO A 1 92 ? 16.455 9.996 6.184 1.00 55.97 92 PRO A N 1
ATOM 747 C CA . PRO A 1 92 ? 17.566 10.738 5.591 1.00 55.97 92 PRO A CA 1
ATOM 748 C C . PRO A 1 92 ? 18.934 10.232 6.085 1.00 55.97 92 PRO A C 1
ATOM 750 O O . PRO A 1 92 ? 19.922 10.311 5.375 1.00 55.97 92 PRO A O 1
ATOM 753 N N . GLU A 1 93 ? 19.016 9.625 7.274 1.00 53.03 93 GLU A N 1
ATOM 754 C CA . GLU A 1 93 ? 20.282 9.114 7.837 1.00 53.03 93 GLU A CA 1
ATOM 755 C C . GLU A 1 93 ? 20.885 7.936 7.046 1.00 53.03 93 GLU A C 1
ATOM 757 O O . GLU A 1 93 ? 22.067 7.627 7.188 1.00 53.03 93 GLU A O 1
ATOM 762 N N . HIS A 1 94 ? 20.092 7.279 6.195 1.00 49.88 94 HIS A N 1
ATOM 763 C CA . HIS A 1 94 ? 20.553 6.185 5.337 1.00 49.88 94 HIS A CA 1
ATOM 764 C C . HIS A 1 94 ? 21.248 6.688 4.046 1.00 49.88 94 HIS A C 1
ATOM 766 O O . HIS A 1 94 ? 21.811 5.880 3.306 1.00 49.88 94 HIS A O 1
ATOM 772 N N . GLU A 1 95 ? 21.302 8.012 3.818 1.00 50.09 95 GLU A N 1
ATOM 773 C CA . GLU A 1 95 ? 21.993 8.662 2.685 1.00 50.09 95 GLU A CA 1
ATOM 774 C C . GLU A 1 95 ? 23.510 8.383 2.642 1.00 50.09 95 GLU A C 1
ATOM 776 O O . GLU A 1 95 ? 24.121 8.430 1.579 1.00 50.09 95 GLU A O 1
ATOM 781 N N . VAL A 1 96 ? 24.140 8.048 3.774 1.00 42.97 96 VAL A N 1
ATOM 782 C CA . VAL A 1 96 ? 25.608 7.891 3.870 1.00 42.97 96 VAL A CA 1
ATOM 783 C C . VAL A 1 96 ? 26.106 6.518 3.375 1.00 42.97 96 VAL A C 1
ATOM 785 O O . VAL A 1 96 ? 27.300 6.351 3.131 1.00 42.97 96 VAL A O 1
ATOM 788 N N . TYR A 1 97 ? 25.217 5.535 3.171 1.00 41.31 97 TYR A N 1
ATOM 789 C CA . TYR A 1 97 ? 25.601 4.139 2.883 1.00 41.31 97 TYR A CA 1
ATOM 790 C C . TYR A 1 97 ? 25.037 3.556 1.575 1.00 41.31 97 TYR A C 1
ATOM 792 O O . TYR A 1 97 ? 24.951 2.337 1.436 1.00 41.31 97 TYR A O 1
ATOM 800 N N . GLY A 1 98 ? 24.665 4.385 0.595 1.00 43.41 98 GLY A N 1
ATOM 801 C CA . GLY A 1 98 ? 24.247 3.891 -0.727 1.00 43.41 98 GLY A CA 1
ATOM 802 C C . GLY A 1 98 ? 22.836 3.285 -0.782 1.00 43.41 9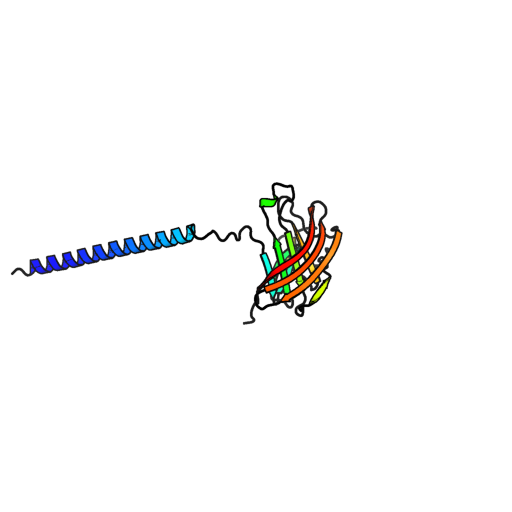8 GLY A C 1
ATOM 803 O O . GLY A 1 98 ? 22.426 2.786 -1.829 1.00 43.41 98 GLY A O 1
ATOM 804 N N . GLN A 1 99 ? 22.082 3.331 0.322 1.00 49.72 99 GLN A N 1
ATOM 805 C CA . GLN A 1 99 ? 20.665 2.965 0.391 1.00 49.72 99 GLN A CA 1
ATOM 806 C C . GLN A 1 99 ? 19.836 4.245 0.322 1.00 49.72 99 GLN A C 1
ATOM 808 O O . GLN A 1 99 ? 19.380 4.776 1.335 1.00 49.72 99 GLN A O 1
ATOM 813 N N . HIS A 1 100 ? 19.727 4.804 -0.879 1.00 57.34 100 HIS A N 1
ATOM 814 C CA . HIS A 1 100 ? 19.141 6.122 -1.065 1.00 57.34 100 HIS A CA 1
ATOM 815 C C . HIS A 1 100 ? 17.613 6.068 -0.978 1.00 57.34 100 HIS A C 1
ATOM 817 O O . HIS A 1 100 ? 16.910 5.950 -1.977 1.00 57.34 100 HIS A O 1
ATOM 823 N N . GLY A 1 101 ? 17.137 6.235 0.253 1.00 67.00 101 GLY A N 1
ATOM 824 C CA . GLY A 1 101 ? 15.887 6.898 0.576 1.00 67.00 101 GLY A CA 1
ATOM 825 C C . GLY A 1 101 ? 14.671 6.012 0.834 1.00 67.00 101 GLY A C 1
ATOM 826 O O . GLY A 1 101 ? 14.731 4.791 0.956 1.00 67.00 101 GLY A O 1
ATOM 827 N N . GLY A 1 102 ? 13.574 6.704 1.121 1.00 79.25 102 GLY A N 1
ATOM 828 C CA . GLY A 1 102 ? 12.356 6.129 1.667 1.00 79.25 102 GLY A CA 1
ATOM 829 C C . GLY A 1 102 ? 11.542 5.312 0.669 1.00 79.25 102 GLY A C 1
ATOM 830 O O . GLY A 1 102 ? 11.804 5.309 -0.533 1.00 79.25 102 GLY A O 1
ATOM 831 N N . PHE A 1 103 ? 10.475 4.695 1.164 1.00 84.75 103 PHE A N 1
ATOM 832 C CA . PHE A 1 103 ? 9.478 4.031 0.330 1.00 84.75 103 PHE A CA 1
ATOM 833 C C . PHE A 1 103 ? 8.070 4.528 0.648 1.00 84.75 103 PHE A C 1
ATOM 835 O O . PHE A 1 103 ? 7.774 4.951 1.766 1.00 84.75 103 PHE A O 1
ATOM 842 N N . GLU A 1 104 ? 7.188 4.427 -0.338 1.00 89.31 104 GLU A N 1
ATOM 843 C CA . GLU A 1 104 ? 5.743 4.496 -0.170 1.00 89.31 104 GLU A CA 1
ATOM 844 C C . GLU A 1 104 ? 5.131 3.243 -0.782 1.00 89.31 104 GLU A C 1
ATOM 846 O O . GLU A 1 104 ? 5.232 3.004 -1.985 1.00 89.31 104 GLU A O 1
ATOM 851 N N . VAL A 1 105 ? 4.497 2.441 0.069 1.00 93.38 105 VAL A N 1
ATOM 852 C CA . VAL A 1 105 ? 3.656 1.320 -0.340 1.00 93.38 105 VAL A CA 1
ATOM 853 C C . VAL A 1 105 ? 2.228 1.665 0.045 1.00 93.38 105 VAL A C 1
ATOM 855 O O . VAL A 1 105 ? 1.935 1.927 1.213 1.00 93.38 105 VAL A O 1
ATOM 858 N N . VAL A 1 106 ? 1.335 1.678 -0.938 1.00 96.50 106 VAL A N 1
ATOM 859 C CA . VAL A 1 106 ? -0.091 1.936 -0.713 1.00 96.50 106 VAL A CA 1
ATOM 860 C C . VAL A 1 106 ? -0.880 0.729 -1.142 1.00 96.50 106 VAL A C 1
ATOM 862 O O . VAL A 1 106 ? -0.652 0.209 -2.227 1.00 96.50 106 VAL A O 1
ATOM 865 N N . ILE A 1 107 ? -1.796 0.291 -0.284 1.00 97.88 107 ILE A N 1
ATOM 866 C CA . ILE A 1 107 ? -2.572 -0.932 -0.461 1.00 97.88 107 ILE A CA 1
ATOM 867 C C . ILE A 1 107 ? -4.054 -0.589 -0.345 1.00 97.88 107 ILE A C 1
ATOM 869 O O . ILE A 1 107 ? -4.478 0.052 0.621 1.00 97.88 107 ILE A O 1
ATOM 873 N N . GLN A 1 108 ? -4.848 -1.051 -1.305 1.00 97.94 108 GLN A N 1
ATOM 874 C CA . GLN A 1 108 ? -6.298 -0.962 -1.257 1.00 97.94 108 GLN A CA 1
ATOM 875 C C . GLN A 1 108 ? -6.892 -2.291 -0.796 1.00 97.94 108 GLN A C 1
ATOM 877 O O . GLN A 1 108 ? -6.776 -3.310 -1.472 1.00 97.94 108 GLN A O 1
ATOM 882 N N . LEU A 1 109 ? -7.604 -2.271 0.327 1.00 97.44 109 LEU A N 1
ATOM 883 C CA . LEU A 1 109 ? -8.345 -3.421 0.842 1.00 97.44 109 LEU A CA 1
ATOM 884 C C . LEU A 1 109 ? -9.854 -3.277 0.611 1.00 97.44 109 LEU A C 1
ATOM 886 O O . LEU A 1 109 ? -10.354 -2.149 0.475 1.00 97.44 109 LEU A O 1
ATOM 890 N N . PRO A 1 110 ? -10.603 -4.395 0.572 1.00 96.00 110 PRO A N 1
ATOM 891 C CA . PRO A 1 110 ? -12.059 -4.352 0.567 1.00 96.00 110 PRO A CA 1
ATOM 892 C C . PRO A 1 110 ? -12.599 -3.855 1.921 1.00 96.00 110 PRO A C 1
ATOM 894 O O . PRO A 1 110 ? -11.896 -3.837 2.931 1.00 96.00 110 PRO A O 1
ATOM 897 N N . LYS A 1 111 ? -13.860 -3.411 1.950 1.00 90.81 111 LYS A N 1
ATOM 898 C CA . LYS A 1 111 ? -14.489 -2.822 3.151 1.00 90.81 111 LYS A CA 1
ATOM 899 C C . LYS A 1 111 ? -14.652 -3.806 4.307 1.00 90.81 111 LYS A C 1
ATOM 901 O O . LYS A 1 111 ? -14.696 -3.384 5.460 1.00 90.81 111 LYS A O 1
ATOM 906 N N . ASP A 1 112 ? -14.826 -5.075 3.993 1.00 90.75 112 ASP A N 1
ATOM 907 C CA . ASP A 1 112 ? -15.100 -6.162 4.926 1.00 90.75 112 ASP A CA 1
ATOM 908 C C . ASP A 1 112 ? -13.834 -6.876 5.414 1.00 90.75 112 ASP A C 1
ATOM 910 O O . ASP A 1 112 ? -13.950 -7.884 6.102 1.00 90.75 112 ASP A O 1
ATOM 914 N N . ALA A 1 113 ? -12.645 -6.328 5.127 1.00 93.94 113 ALA A N 1
ATOM 915 C CA . ALA A 1 113 ? -11.385 -6.859 5.631 1.00 93.94 113 ALA A CA 1
ATOM 916 C C . ALA A 1 113 ? -11.391 -6.961 7.168 1.00 93.94 113 ALA A C 1
ATOM 918 O O . ALA A 1 113 ? -11.626 -5.976 7.881 1.00 93.94 113 ALA A O 1
ATOM 919 N N . ALA A 1 114 ? -11.115 -8.162 7.665 1.00 95.19 114 ALA A N 1
ATOM 920 C CA . ALA A 1 114 ? -11.190 -8.528 9.067 1.00 95.19 114 ALA A CA 1
ATOM 921 C C . ALA A 1 114 ? -9.849 -9.053 9.594 1.00 95.19 114 ALA A C 1
ATOM 923 O O . ALA A 1 114 ? -8.930 -9.409 8.859 1.00 95.19 114 ALA A O 1
ATOM 924 N N . VAL A 1 115 ? -9.727 -9.089 10.920 1.00 97.19 115 VAL A N 1
ATOM 925 C CA . VAL A 1 115 ? -8.561 -9.680 11.583 1.00 97.19 115 VAL A CA 1
ATOM 926 C C . VAL A 1 115 ? -8.458 -11.162 11.221 1.00 97.19 115 VAL A C 1
ATOM 928 O O . VAL A 1 115 ? -9.430 -11.899 11.359 1.00 97.19 115 VAL A O 1
ATOM 931 N N . GLY A 1 116 ? -7.263 -11.590 10.818 1.00 97.12 116 GLY A N 1
ATOM 932 C CA . GLY A 1 116 ? -6.973 -12.937 10.335 1.00 97.12 116 GLY A CA 1
ATOM 933 C C . GLY A 1 116 ? -6.964 -13.054 8.812 1.00 97.12 116 GLY A C 1
ATOM 934 O O . GLY A 1 116 ? -6.403 -14.022 8.303 1.00 97.12 116 GLY A O 1
ATOM 935 N N . ASP A 1 117 ? -7.514 -12.076 8.087 1.00 97.75 117 ASP A N 1
ATOM 936 C CA . ASP A 1 117 ? -7.522 -12.110 6.627 1.00 97.75 117 ASP A CA 1
ATOM 937 C C . ASP A 1 117 ? -6.119 -11.890 6.056 1.00 97.75 117 ASP A C 1
ATOM 939 O O . ASP A 1 117 ? -5.356 -11.034 6.522 1.00 97.75 117 ASP A O 1
ATOM 943 N N . GLN A 1 118 ? -5.822 -12.630 4.989 1.00 97.94 118 GLN A N 1
ATOM 944 C CA . GLN A 1 118 ? -4.646 -12.451 4.150 1.00 97.94 118 GLN A CA 1
ATOM 945 C C . GLN A 1 118 ? -5.089 -12.145 2.719 1.00 97.94 118 GLN A C 1
ATOM 947 O O . GLN A 1 118 ? -5.896 -12.870 2.136 1.00 97.94 118 GLN A O 1
ATOM 952 N N . PHE A 1 119 ? -4.527 -11.087 2.142 1.00 97.62 119 PHE A N 1
ATOM 953 C CA . PHE A 1 119 ? -4.817 -10.652 0.781 1.00 97.62 119 PHE A CA 1
ATOM 954 C C . PHE A 1 119 ? -3.559 -10.754 -0.074 1.00 97.62 119 PHE A C 1
ATOM 956 O O . PHE A 1 119 ? -2.505 -10.235 0.299 1.00 97.62 119 PHE A O 1
ATOM 963 N N . ALA A 1 120 ? -3.683 -11.398 -1.235 1.00 97.00 120 ALA A N 1
ATOM 964 C CA . ALA A 1 120 ? -2.705 -11.258 -2.304 1.00 97.00 120 ALA A CA 1
ATOM 965 C C . ALA A 1 120 ? -2.848 -9.869 -2.933 1.00 97.00 120 ALA A C 1
ATOM 967 O O . ALA A 1 120 ? -3.965 -9.379 -3.119 1.00 97.00 120 ALA A O 1
ATOM 968 N N . LEU A 1 121 ? -1.715 -9.246 -3.241 1.00 96.56 121 LEU A N 1
ATOM 969 C CA . LEU A 1 121 ? -1.646 -7.895 -3.770 1.00 96.56 121 LEU A CA 1
ATOM 970 C C . LEU A 1 121 ? -1.162 -7.910 -5.215 1.00 96.56 121 LEU A C 1
ATOM 972 O O . LEU A 1 121 ? -0.191 -8.592 -5.545 1.00 96.56 121 LEU A O 1
ATOM 976 N N . PHE A 1 122 ? -1.814 -7.120 -6.062 1.00 94.31 122 PHE A N 1
ATOM 977 C CA . PHE A 1 122 ? -1.495 -7.008 -7.481 1.00 94.31 122 PHE A CA 1
ATOM 978 C C . PHE A 1 122 ? -1.190 -5.556 -7.861 1.00 94.31 122 PHE A C 1
ATOM 980 O O . PHE A 1 122 ? -1.852 -4.639 -7.365 1.00 94.31 122 PHE A O 1
ATOM 987 N N . PRO A 1 123 ? -0.197 -5.312 -8.730 1.00 93.12 123 PRO A N 1
ATOM 988 C CA . PRO A 1 123 ? 0.038 -3.974 -9.247 1.00 93.12 123 PRO A CA 1
ATOM 989 C C . PRO A 1 123 ? -1.203 -3.486 -9.994 1.00 93.12 123 PRO A C 1
ATOM 991 O O . PRO A 1 123 ? -1.930 -4.274 -10.606 1.00 93.12 123 PRO A O 1
ATOM 994 N N . ILE A 1 124 ? -1.412 -2.174 -10.019 1.00 92.81 124 ILE A N 1
ATOM 995 C CA . ILE A 1 124 ? -2.386 -1.591 -10.941 1.00 92.81 124 ILE A CA 1
ATOM 996 C C . ILE A 1 124 ? -1.911 -1.877 -12.377 1.00 92.81 124 ILE A C 1
ATOM 998 O O . ILE A 1 124 ? -0.775 -1.521 -12.708 1.00 92.81 124 ILE A O 1
ATOM 1002 N N . PRO A 1 125 ? -2.746 -2.483 -13.244 1.00 89.69 125 PRO A N 1
ATOM 1003 C CA . PRO A 1 125 ? -2.356 -2.789 -14.613 1.00 89.69 125 PRO A CA 1
ATOM 1004 C C . PRO A 1 125 ? -1.889 -1.534 -15.368 1.00 89.69 125 PRO A C 1
ATOM 1006 O O . PRO A 1 125 ? -2.572 -0.504 -15.320 1.00 89.69 125 PRO A O 1
ATOM 1009 N N . PRO A 1 126 ? -0.749 -1.589 -16.078 1.00 84.25 126 PRO A N 1
ATOM 1010 C CA . PRO A 1 126 ? -0.159 -0.423 -16.744 1.00 84.25 126 PRO A CA 1
ATOM 1011 C C . PRO A 1 126 ? -1.055 0.150 -17.854 1.00 84.25 126 PRO A C 1
ATOM 1013 O O . PRO A 1 126 ? -1.006 1.345 -18.141 1.00 84.25 126 PRO A O 1
ATOM 1016 N N . ASP A 1 127 ? -1.903 -0.691 -18.445 1.00 84.88 127 ASP A N 1
ATOM 1017 C CA . ASP A 1 127 ? -2.846 -0.373 -19.517 1.00 84.88 127 ASP A CA 1
ATOM 1018 C C . ASP A 1 127 ? -4.222 0.095 -19.009 1.00 84.88 127 ASP A C 1
ATOM 1020 O O . ASP A 1 127 ? -5.113 0.401 -19.814 1.00 84.88 127 ASP A O 1
ATOM 1024 N N . ARG A 1 128 ? -4.420 0.178 -17.683 1.00 89.38 128 ARG A N 1
ATOM 1025 C CA . ARG A 1 128 ? -5.671 0.665 -17.100 1.00 89.38 128 ARG A CA 1
ATOM 1026 C C . ARG A 1 128 ? -6.016 2.041 -17.662 1.00 89.38 128 ARG A C 1
ATOM 1028 O O . ARG A 1 128 ? -5.231 2.983 -17.632 1.00 89.38 128 ARG A O 1
ATOM 1035 N N . LYS A 1 129 ? -7.249 2.194 -18.138 1.00 83.44 129 LYS A N 1
ATOM 1036 C CA . LYS A 1 129 ? -7.746 3.504 -18.559 1.00 83.44 129 LYS A CA 1
ATOM 1037 C C . LYS A 1 129 ? -8.004 4.355 -17.320 1.00 83.44 129 LYS A C 1
ATOM 1039 O O . LYS A 1 129 ? -8.923 4.062 -16.563 1.00 83.44 129 LYS A O 1
ATOM 1044 N N . GLY A 1 130 ? -7.197 5.391 -17.124 1.00 81.25 130 GLY A N 1
ATOM 1045 C CA . GLY A 1 130 ? -7.496 6.449 -16.164 1.00 81.25 130 GLY A CA 1
ATOM 1046 C C . GLY A 1 130 ? -8.300 7.585 -16.794 1.00 81.25 130 GLY A C 1
ATOM 1047 O O . GLY A 1 130 ? -8.302 7.769 -18.014 1.00 81.25 130 GLY A O 1
ATOM 1048 N N . GLU A 1 131 ? -8.956 8.373 -15.953 1.00 83.00 131 GLU A N 1
ATOM 1049 C CA . GLU A 1 131 ? -9.575 9.634 -16.348 1.00 83.00 131 GLU A CA 1
ATOM 1050 C C . GLU A 1 131 ? -8.483 10.660 -16.657 1.00 83.00 131 GLU A C 1
ATOM 1052 O O . GLU A 1 131 ? -7.600 10.919 -15.832 1.00 83.00 131 GLU A O 1
ATOM 1057 N N . ALA A 1 132 ? -8.526 11.228 -17.863 1.00 77.75 132 ALA A N 1
ATOM 1058 C CA . ALA A 1 132 ? -7.580 12.248 -18.285 1.00 77.75 132 ALA A CA 1
ATOM 1059 C C . ALA A 1 132 ? -7.882 13.577 -17.581 1.00 77.75 132 ALA A C 1
ATOM 1061 O O . ALA A 1 132 ? -8.994 14.098 -17.648 1.00 77.75 132 ALA A O 1
ATOM 1062 N N . GLN A 1 133 ? -6.866 14.135 -16.936 1.00 73.06 133 GLN A N 1
ATOM 1063 C CA . GLN A 1 133 ? -6.870 15.466 -16.339 1.00 73.06 133 GLN A CA 1
ATOM 1064 C C . GLN A 1 133 ? -5.885 16.371 -17.103 1.00 73.06 133 GLN A C 1
ATOM 1066 O O . GLN A 1 133 ? -5.070 15.877 -17.893 1.00 73.06 133 GLN A O 1
ATOM 1071 N N . PRO A 1 134 ? -5.925 17.702 -16.902 1.00 66.38 134 PRO A N 1
ATOM 1072 C CA . PRO A 1 134 ? -4.966 18.617 -17.514 1.00 66.38 134 PRO A CA 1
ATOM 1073 C C . PRO A 1 134 ? -3.508 18.175 -17.296 1.00 66.38 134 PRO A C 1
ATOM 1075 O O . PRO A 1 134 ? -3.165 17.626 -16.249 1.00 66.38 134 PRO A O 1
ATOM 1078 N N . HIS A 1 135 ? -2.642 18.469 -18.271 1.00 68.88 135 HIS A N 1
ATOM 1079 C CA . HIS A 1 135 ? -1.212 18.110 -18.276 1.00 68.88 135 HIS A CA 1
ATOM 1080 C C . HIS A 1 135 ? -0.898 16.612 -18.442 1.00 68.88 135 HIS A C 1
ATOM 1082 O O . HIS A 1 135 ? 0.097 16.143 -17.893 1.00 68.88 135 HIS A O 1
ATOM 1088 N N . ASP A 1 136 ? -1.725 15.886 -19.203 1.00 65.19 136 ASP A N 1
ATOM 1089 C CA . ASP A 1 136 ? -1.504 14.475 -19.574 1.00 65.19 136 ASP A CA 1
ATOM 1090 C C . ASP A 1 136 ? -1.334 13.538 -18.365 1.00 65.19 136 ASP A C 1
ATOM 1092 O O . ASP A 1 136 ? -0.612 12.543 -18.385 1.00 65.19 136 ASP A O 1
ATOM 1096 N N . ARG A 1 137 ? -2.003 13.886 -17.261 1.00 78.25 137 ARG A N 1
ATOM 1097 C CA . ARG A 1 137 ? -2.085 13.033 -16.078 1.00 78.25 137 ARG A CA 1
ATOM 1098 C C . ARG A 1 137 ? -3.337 12.196 -16.176 1.00 78.25 137 ARG A C 1
ATOM 1100 O O . ARG A 1 137 ? -4.424 12.727 -16.409 1.00 78.25 137 ARG A O 1
ATOM 1107 N N . ARG A 1 138 ? -3.192 10.898 -15.940 1.00 87.06 138 ARG A N 1
ATOM 1108 C CA . ARG A 1 138 ? -4.335 9.997 -15.805 1.00 87.06 138 ARG A CA 1
ATOM 1109 C C . ARG A 1 138 ? -4.509 9.641 -14.347 1.00 87.06 138 ARG A C 1
ATOM 1111 O O . ARG A 1 138 ? -3.522 9.445 -13.641 1.00 87.06 138 ARG A O 1
ATOM 1118 N N . TYR A 1 139 ? -5.755 9.569 -13.908 1.00 90.88 139 TYR A N 1
ATOM 1119 C CA . TYR A 1 139 ? -6.102 9.163 -12.555 1.00 90.88 139 TYR A CA 1
ATOM 1120 C C . TYR A 1 139 ? -7.002 7.940 -12.595 1.00 90.88 139 TYR A C 1
ATOM 1122 O O . TYR A 1 139 ? -7.878 7.831 -13.448 1.00 90.88 139 TYR A O 1
ATOM 1130 N N . THR A 1 140 ? -6.801 7.023 -11.663 1.00 93.31 140 THR A N 1
ATOM 1131 C CA . THR A 1 140 ? -7.693 5.884 -11.467 1.00 93.31 140 THR A CA 1
ATOM 1132 C C . THR A 1 140 ? -7.905 5.655 -9.987 1.00 93.31 140 THR A C 1
ATOM 1134 O O . THR A 1 140 ? -7.038 5.951 -9.165 1.00 93.31 140 THR A O 1
ATOM 1137 N N . LEU A 1 141 ? -9.052 5.083 -9.646 1.00 94.38 141 LEU A N 1
ATOM 1138 C CA . LEU A 1 141 ? -9.233 4.485 -8.334 1.00 94.38 141 LEU A CA 1
ATOM 1139 C C . LEU A 1 141 ? -8.489 3.154 -8.280 1.00 94.38 141 LEU A C 1
ATOM 1141 O O . LEU A 1 141 ? -8.461 2.406 -9.264 1.00 94.38 141 LEU A O 1
ATOM 1145 N N . MET A 1 142 ? -7.897 2.889 -7.124 1.00 95.69 142 MET A N 1
ATOM 1146 C CA . MET A 1 142 ? -7.382 1.577 -6.767 1.00 95.69 142 MET A CA 1
ATOM 1147 C C . MET A 1 142 ? -8.564 0.654 -6.460 1.00 95.69 142 MET A C 1
ATOM 1149 O O . MET A 1 142 ? -9.526 1.056 -5.795 1.00 95.69 142 MET A O 1
ATOM 1153 N N . LEU A 1 143 ? -8.501 -0.577 -6.952 1.00 95.50 143 LEU A N 1
ATOM 1154 C CA . LEU A 1 143 ? -9.462 -1.636 -6.653 1.00 95.50 143 LEU A CA 1
ATOM 1155 C C . LEU A 1 143 ? -8.978 -2.472 -5.456 1.00 95.50 143 LEU A C 1
ATOM 1157 O O . LEU A 1 143 ? -7.782 -2.501 -5.172 1.00 95.50 143 LEU A O 1
ATOM 1161 N N . PRO A 1 144 ? -9.877 -3.161 -4.732 1.00 96.44 144 PRO A N 1
ATOM 1162 C CA . PRO A 1 144 ? -9.480 -4.076 -3.665 1.00 96.44 144 PRO A CA 1
ATOM 1163 C C . PRO A 1 144 ? -8.451 -5.115 -4.128 1.00 96.44 144 PRO A C 1
ATOM 1165 O O . PRO A 1 144 ? -8.630 -5.740 -5.171 1.00 96.44 144 PRO A O 1
ATOM 1168 N N . GLY A 1 145 ? -7.400 -5.308 -3.332 1.00 95.62 145 GLY A N 1
ATOM 1169 C CA . GLY A 1 145 ? -6.269 -6.177 -3.657 1.00 95.62 145 GLY A CA 1
ATOM 1170 C C . GLY A 1 145 ? -5.178 -5.491 -4.480 1.00 95.62 145 GLY A C 1
ATOM 1171 O O . GLY A 1 145 ? -4.188 -6.131 -4.814 1.00 95.62 145 GLY A O 1
ATOM 1172 N N . GLU A 1 146 ? -5.315 -4.207 -4.809 1.00 96.75 146 GLU A N 1
ATOM 1173 C CA . GLU A 1 146 ? -4.283 -3.492 -5.555 1.00 96.75 146 GLU A CA 1
ATOM 1174 C C . GLU A 1 146 ? -3.303 -2.759 -4.661 1.00 96.75 146 GLU A C 1
ATOM 1176 O O . GLU A 1 146 ? -3.647 -2.288 -3.573 1.00 96.75 146 GLU A O 1
ATOM 1181 N N . PHE A 1 147 ? -2.082 -2.606 -5.167 1.00 96.06 147 PHE A N 1
ATOM 1182 C CA . PHE A 1 147 ? -1.066 -1.805 -4.514 1.00 96.06 147 PHE A CA 1
ATOM 1183 C 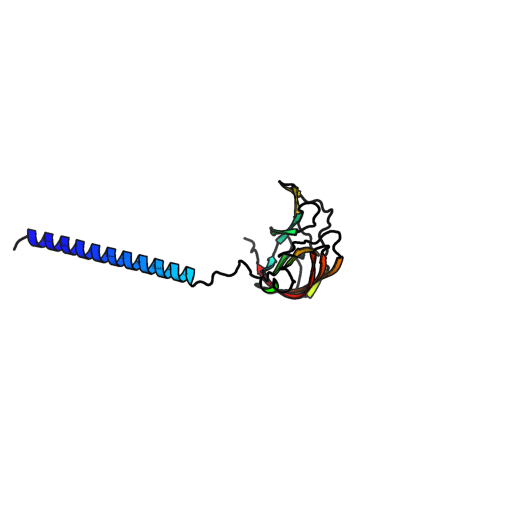C . PHE A 1 147 ? -0.235 -0.987 -5.503 1.00 96.06 147 PHE A C 1
ATOM 1185 O O . PHE A 1 147 ? -0.133 -1.302 -6.692 1.00 96.06 147 PHE A O 1
ATOM 1192 N N . THR A 1 148 ? 0.365 0.079 -4.985 1.00 93.62 148 THR A N 1
ATOM 1193 C CA . THR A 1 148 ? 1.405 0.853 -5.666 1.00 93.62 148 THR A CA 1
ATOM 1194 C C . THR A 1 148 ? 2.647 0.884 -4.800 1.00 93.62 148 THR A C 1
ATOM 1196 O O . THR A 1 148 ? 2.547 0.910 -3.571 1.00 93.62 148 THR A O 1
ATOM 1199 N N . VAL A 1 149 ? 3.806 0.952 -5.445 1.00 90.12 149 VAL A N 1
ATOM 1200 C CA . VAL A 1 149 ? 5.095 1.092 -4.774 1.00 90.12 149 VAL A CA 1
ATOM 1201 C C . VAL A 1 149 ? 5.862 2.237 -5.405 1.00 90.12 149 VAL A C 1
ATOM 1203 O O . VAL A 1 149 ? 5.916 2.350 -6.632 1.00 90.12 149 VAL A O 1
ATOM 1206 N N . ARG A 1 150 ? 6.468 3.065 -4.562 1.00 85.88 150 ARG A N 1
ATOM 1207 C CA . ARG A 1 150 ? 7.345 4.156 -4.964 1.00 85.88 150 ARG A CA 1
ATOM 1208 C C . ARG A 1 150 ? 8.556 4.234 -4.043 1.00 85.88 150 ARG A C 1
ATOM 1210 O O . ARG A 1 150 ? 8.425 4.058 -2.835 1.00 85.88 150 ARG A O 1
ATOM 1217 N N . THR A 1 151 ? 9.714 4.549 -4.611 1.00 81.06 151 THR A N 1
ATOM 1218 C CA . THR A 1 151 ? 10.919 4.925 -3.864 1.00 81.06 151 THR A CA 1
ATOM 1219 C C . THR A 1 151 ? 11.113 6.443 -3.918 1.00 81.06 151 THR A C 1
ATOM 1221 O O . THR A 1 151 ? 10.724 7.113 -4.885 1.00 81.06 151 THR A O 1
ATOM 1224 N N . PHE A 1 152 ? 11.708 7.007 -2.871 1.00 74.56 152 PHE A N 1
ATOM 1225 C CA . PHE A 1 152 ? 12.107 8.416 -2.800 1.00 74.56 152 PHE A CA 1
ATOM 1226 C C . PHE A 1 152 ? 13.576 8.511 -2.404 1.00 74.56 152 PHE A C 1
ATOM 1228 O O . PHE A 1 152 ? 14.087 7.581 -1.803 1.00 74.56 152 PHE A O 1
ATOM 1235 N N . GLY A 1 153 ? 14.228 9.644 -2.667 1.00 69.88 153 GLY A N 1
ATOM 1236 C CA . GLY A 1 153 ? 15.658 9.851 -2.412 1.00 69.88 153 GLY A CA 1
ATOM 1237 C C . GLY A 1 153 ? 16.385 10.227 -3.698 1.00 69.88 153 GLY A C 1
ATOM 1238 O O . GLY A 1 153 ? 15.777 10.831 -4.585 1.00 69.88 153 GLY A O 1
ATOM 1239 N N . ASP A 1 154 ? 17.655 9.834 -3.808 1.00 57.84 154 ASP A N 1
ATOM 1240 C CA . ASP A 1 154 ? 18.504 10.157 -4.967 1.00 57.84 154 ASP A CA 1
ATOM 1241 C C . ASP A 1 154 ? 18.029 9.491 -6.266 1.00 57.84 154 ASP A C 1
ATOM 1243 O O . ASP A 1 154 ? 18.254 10.026 -7.352 1.00 57.84 154 ASP A O 1
ATOM 1247 N N . HIS A 1 155 ? 17.285 8.383 -6.165 1.00 62.81 155 HIS A N 1
ATOM 1248 C CA . HIS A 1 155 ? 16.618 7.751 -7.301 1.00 62.81 155 HIS A CA 1
ATOM 1249 C C . HIS A 1 155 ? 15.129 7.527 -7.007 1.00 62.81 155 HIS A C 1
ATOM 1251 O O . HIS A 1 155 ? 14.748 6.751 -6.128 1.00 62.81 155 HIS A O 1
ATOM 1257 N N . MET A 1 156 ? 14.270 8.217 -7.764 1.00 70.88 156 MET A N 1
ATOM 1258 C CA . MET A 1 156 ? 12.816 8.069 -7.683 1.00 70.88 156 MET A CA 1
ATOM 1259 C C . MET A 1 156 ? 12.316 7.077 -8.728 1.00 70.88 156 MET A C 1
ATOM 1261 O O . MET A 1 156 ? 12.277 7.405 -9.912 1.00 70.88 156 MET A O 1
ATOM 1265 N N . GLY A 1 157 ? 11.877 5.909 -8.268 1.00 73.94 157 GLY A N 1
ATOM 1266 C CA . GLY A 1 157 ? 11.248 4.877 -9.082 1.00 73.94 157 GLY A CA 1
ATOM 1267 C C . GLY A 1 157 ? 9.819 4.607 -8.632 1.00 73.94 157 GLY A C 1
ATOM 1268 O O . GLY A 1 157 ? 9.402 4.956 -7.525 1.00 73.94 157 GLY A O 1
ATOM 1269 N N . SER A 1 158 ? 9.025 3.992 -9.496 1.00 80.50 158 SER A N 1
ATOM 1270 C CA . SER A 1 158 ? 7.703 3.479 -9.134 1.00 80.50 158 SER A CA 1
ATOM 1271 C C . SER A 1 158 ? 7.450 2.172 -9.849 1.00 80.50 158 SER A C 1
ATOM 1273 O O . SER A 1 158 ? 8.044 1.923 -10.892 1.00 80.50 158 SER A O 1
ATOM 1275 N N . LEU A 1 159 ? 6.572 1.354 -9.280 1.00 79.25 159 LEU A N 1
ATOM 1276 C CA . LEU A 1 159 ? 6.179 0.077 -9.854 1.00 79.25 159 LEU A CA 1
ATOM 1277 C C . LEU A 1 159 ? 5.710 0.266 -11.303 1.00 79.25 159 LEU A C 1
ATOM 1279 O O . LEU A 1 159 ? 4.779 1.031 -11.566 1.00 79.25 159 LEU A O 1
ATOM 1283 N N . VAL A 1 160 ? 6.372 -0.418 -12.233 1.00 80.19 160 VAL A N 1
ATOM 1284 C CA . VAL A 1 160 ? 6.092 -0.368 -13.673 1.00 80.19 160 VAL A CA 1
ATOM 1285 C C . VAL A 1 160 ? 5.756 -1.762 -14.198 1.00 80.19 160 VAL A C 1
ATOM 1287 O O . VAL A 1 160 ? 5.877 -2.751 -13.482 1.00 80.19 160 VAL A O 1
ATOM 1290 N N . ALA A 1 161 ? 5.327 -1.852 -15.459 1.00 76.62 161 ALA A N 1
ATOM 1291 C CA . ALA A 1 161 ? 4.971 -3.122 -16.097 1.00 76.62 161 ALA A CA 1
ATOM 1292 C C . ALA A 1 161 ? 6.108 -4.160 -16.069 1.00 76.62 161 ALA A C 1
ATOM 1294 O O . ALA A 1 161 ? 5.853 -5.354 -15.975 1.00 76.62 161 ALA A O 1
ATOM 1295 N N . GLU A 1 162 ? 7.352 -3.689 -16.155 1.00 79.88 162 GLU A N 1
ATOM 1296 C CA . GLU A 1 162 ? 8.568 -4.508 -16.182 1.00 79.88 162 GLU A CA 1
ATOM 1297 C C . GLU A 1 162 ? 9.098 -4.850 -14.782 1.00 79.88 162 GLU A C 1
ATOM 1299 O O . GLU A 1 162 ? 10.093 -5.560 -14.659 1.00 79.88 162 GLU A O 1
ATOM 1304 N N . SER A 1 163 ? 8.463 -4.346 -13.718 1.00 83.81 163 SER A N 1
ATOM 1305 C CA . SER A 1 163 ? 8.858 -4.674 -12.352 1.00 83.81 163 SER A CA 1
ATOM 1306 C C . SER A 1 163 ? 8.626 -6.151 -12.050 1.00 83.81 163 SER A C 1
ATOM 1308 O O . SER A 1 163 ? 7.537 -6.683 -12.266 1.00 83.81 163 SER A O 1
ATOM 1310 N N . GLU A 1 164 ? 9.641 -6.806 -11.490 1.00 88.56 164 GLU A N 1
ATOM 1311 C CA . GLU A 1 164 ? 9.514 -8.173 -10.994 1.00 88.56 164 GLU A CA 1
ATOM 1312 C C . GLU A 1 164 ? 8.897 -8.138 -9.594 1.00 88.56 164 GLU A C 1
ATOM 1314 O O . GLU A 1 164 ? 9.399 -7.452 -8.705 1.00 88.56 164 GLU A O 1
ATOM 1319 N N . ILE A 1 165 ? 7.807 -8.878 -9.389 1.00 91.38 165 ILE A N 1
ATOM 1320 C CA . ILE A 1 165 ? 7.120 -8.989 -8.099 1.00 91.38 165 ILE A CA 1
ATOM 1321 C C . ILE A 1 165 ? 7.238 -10.441 -7.643 1.00 91.38 165 ILE A C 1
ATOM 1323 O O . ILE A 1 165 ? 6.569 -11.324 -8.182 1.00 91.38 165 ILE A O 1
ATOM 1327 N N . ARG A 1 166 ? 8.104 -10.690 -6.659 1.00 91.94 166 ARG A N 1
ATOM 1328 C CA . ARG A 1 166 ? 8.375 -12.034 -6.122 1.00 91.94 166 ARG A CA 1
ATOM 1329 C C . ARG A 1 166 ? 7.405 -12.405 -5.005 1.00 91.94 166 ARG A C 1
ATOM 1331 O O . ARG A 1 166 ? 6.976 -13.554 -4.910 1.00 91.94 166 ARG A O 1
ATOM 1338 N N . LYS A 1 167 ? 7.044 -11.426 -4.170 1.00 93.12 167 LYS A N 1
ATOM 1339 C CA . LYS A 1 167 ? 6.055 -11.560 -3.093 1.00 93.12 167 LYS A CA 1
ATOM 1340 C C . LYS A 1 167 ? 5.218 -10.295 -2.978 1.00 93.12 167 LYS A C 1
ATOM 1342 O O . LYS A 1 167 ? 5.738 -9.192 -3.117 1.00 93.12 167 LYS A O 1
ATOM 1347 N N . SER A 1 168 ? 3.934 -10.459 -2.687 1.00 95.75 168 SER A N 1
ATOM 1348 C CA . SER A 1 168 ? 3.007 -9.341 -2.517 1.00 95.75 168 SER A CA 1
ATOM 1349 C C . SER A 1 168 ? 1.776 -9.791 -1.724 1.00 95.75 168 SER A C 1
ATOM 1351 O O . SER A 1 168 ? 0.748 -10.177 -2.279 1.00 95.75 168 SER A O 1
ATOM 1353 N N . THR A 1 169 ? 1.871 -9.783 -0.396 1.00 97.81 169 THR A N 1
ATOM 1354 C CA . THR A 1 169 ? 0.738 -10.082 0.484 1.00 97.81 169 THR A CA 1
ATOM 1355 C C . THR A 1 169 ? 0.653 -9.119 1.659 1.00 97.81 169 THR A C 1
ATOM 1357 O O . THR A 1 169 ? 1.642 -8.523 2.090 1.00 97.81 169 THR A O 1
ATOM 1360 N N . VAL A 1 170 ? -0.555 -8.979 2.193 1.00 97.81 170 VAL A N 1
ATOM 1361 C CA . VAL A 1 170 ? -0.809 -8.292 3.458 1.00 97.81 170 VAL A CA 1
ATOM 1362 C C . VAL A 1 170 ? -1.718 -9.145 4.325 1.00 97.81 170 VAL A C 1
ATOM 1364 O O . VAL A 1 170 ? -2.699 -9.705 3.841 1.00 97.81 170 VAL A O 1
ATOM 1367 N N . THR A 1 171 ? -1.394 -9.231 5.611 1.00 98.19 171 THR A N 1
ATOM 1368 C CA . THR A 1 171 ? -2.185 -9.957 6.608 1.00 98.19 171 THR A CA 1
ATOM 1369 C C . THR A 1 171 ? -2.618 -9.012 7.716 1.00 98.19 171 THR A C 1
ATOM 1371 O O . THR A 1 171 ? -1.796 -8.276 8.266 1.00 98.19 171 THR A O 1
ATOM 1374 N N . LEU A 1 172 ? -3.897 -9.040 8.081 1.00 97.50 172 LEU A N 1
ATOM 1375 C CA . LEU A 1 172 ? -4.436 -8.230 9.173 1.00 97.50 172 LEU A CA 1
ATOM 1376 C C . LEU A 1 172 ? -4.284 -9.000 10.481 1.00 97.50 172 LEU A C 1
ATOM 1378 O O . LEU A 1 172 ? -4.943 -10.013 10.697 1.00 97.50 172 LEU A O 1
ATOM 1382 N N . LYS A 1 173 ? -3.428 -8.516 11.381 1.00 96.06 173 LYS A N 1
ATOM 1383 C CA . LYS A 1 173 ? -3.125 -9.204 12.644 1.00 96.06 173 LYS A CA 1
ATOM 1384 C C . LYS A 1 173 ? -4.041 -8.777 13.777 1.00 96.06 173 LYS A C 1
ATOM 1386 O O . LYS A 1 173 ? -4.560 -9.624 14.494 1.00 96.06 173 LYS A O 1
ATOM 1391 N N . THR A 1 174 ? -4.231 -7.474 13.967 1.00 95.81 174 THR A N 1
ATOM 1392 C CA . THR A 1 174 ? -5.138 -6.939 14.993 1.00 95.81 174 THR A CA 1
ATOM 1393 C C . THR A 1 174 ? -5.751 -5.625 14.530 1.00 95.81 174 THR A C 1
ATOM 1395 O O . THR A 1 174 ? -5.165 -4.894 13.735 1.00 95.81 174 THR A O 1
ATOM 1398 N N . MET A 1 175 ? -6.941 -5.309 15.036 1.00 94.94 175 MET A N 1
ATOM 1399 C CA . MET A 1 175 ? -7.635 -4.064 14.725 1.00 94.94 175 MET A CA 1
ATOM 1400 C C . MET A 1 175 ? -8.342 -3.539 15.974 1.00 94.94 175 MET A C 1
ATOM 1402 O O . MET A 1 175 ? -9.189 -4.219 16.551 1.00 94.94 175 MET A O 1
ATOM 1406 N N . SER A 1 176 ? -7.999 -2.317 16.374 1.00 92.31 176 SER A N 1
ATOM 1407 C CA . SER A 1 176 ? -8.681 -1.542 17.410 1.00 92.31 176 SER A CA 1
ATOM 1408 C C . SER A 1 176 ? -9.374 -0.322 16.789 1.00 92.31 176 SER A C 1
ATOM 1410 O O . SER A 1 176 ? -9.422 -0.143 15.568 1.00 92.31 176 SER A O 1
ATOM 1412 N N . VAL A 1 177 ? -9.960 0.523 17.639 1.00 89.44 177 VAL A N 1
ATOM 1413 C CA . VAL A 1 177 ? -10.602 1.778 17.219 1.00 89.44 177 VAL A CA 1
ATOM 1414 C C . VAL A 1 177 ? -9.576 2.782 16.684 1.00 89.44 177 VAL A C 1
ATOM 1416 O O . VAL A 1 177 ? -9.881 3.541 15.772 1.00 89.44 177 VAL A O 1
ATOM 1419 N N . ASP A 1 178 ? -8.363 2.784 17.231 1.00 92.12 178 ASP A N 1
ATOM 1420 C CA . ASP A 1 178 ? -7.329 3.785 16.965 1.00 92.12 178 ASP A CA 1
ATOM 1421 C C . ASP A 1 178 ? -6.133 3.246 16.169 1.00 92.12 178 ASP A C 1
ATOM 1423 O O . ASP A 1 178 ? -5.344 4.034 15.638 1.00 92.12 178 ASP A O 1
ATOM 1427 N N . ARG A 1 179 ? -5.977 1.920 16.080 1.00 93.25 179 ARG A N 1
ATOM 1428 C CA . ARG A 1 179 ? -4.814 1.277 15.465 1.00 93.25 179 ARG A CA 1
ATOM 1429 C C . ARG A 1 179 ? -5.169 0.004 14.714 1.00 93.25 179 ARG A C 1
ATOM 1431 O O . ARG A 1 179 ? -6.130 -0.687 15.040 1.00 93.25 179 ARG A O 1
ATOM 1438 N N . VAL A 1 180 ? -4.337 -0.329 13.737 1.00 94.88 180 VAL A N 1
ATOM 1439 C CA . VAL A 1 180 ? -4.372 -1.616 13.035 1.00 94.88 180 VAL A CA 1
ATOM 1440 C C . VAL A 1 180 ? -2.953 -2.159 12.967 1.00 94.88 180 VAL A C 1
ATOM 1442 O O . VAL A 1 180 ? -2.039 -1.420 12.615 1.00 94.88 180 VAL A O 1
ATOM 1445 N N . LEU A 1 181 ? -2.754 -3.426 13.317 1.00 95.75 181 LEU A N 1
ATOM 1446 C CA . LEU A 1 181 ? -1.498 -4.130 13.086 1.00 95.75 181 LEU A CA 1
ATOM 1447 C C . LEU A 1 181 ? -1.648 -4.978 11.830 1.00 95.75 181 LEU A C 1
ATOM 1449 O O . LEU A 1 181 ? -2.530 -5.839 11.767 1.00 95.75 181 LEU A O 1
ATOM 1453 N N . ILE A 1 182 ? -0.765 -4.759 10.865 1.00 97.06 182 ILE A N 1
ATOM 1454 C CA . ILE A 1 182 ? -0.679 -5.577 9.658 1.00 97.06 182 ILE A CA 1
ATOM 1455 C C . ILE A 1 182 ? 0.717 -6.173 9.528 1.00 97.06 182 ILE A C 1
ATOM 1457 O O . ILE A 1 182 ? 1.688 -5.585 9.995 1.00 97.06 182 ILE A O 1
ATOM 1461 N N . HIS A 1 183 ? 0.804 -7.322 8.876 1.00 97.19 183 HIS A N 1
ATOM 1462 C CA . HIS A 1 183 ? 2.050 -7.875 8.365 1.00 97.19 183 HIS A CA 1
ATOM 1463 C C . HIS A 1 183 ? 2.079 -7.692 6.853 1.00 97.19 183 HIS A C 1
ATOM 1465 O O . HIS A 1 183 ? 1.071 -7.960 6.197 1.00 97.19 183 HIS A O 1
ATOM 1471 N N . VAL A 1 184 ? 3.195 -7.218 6.312 1.00 95.94 184 VAL A N 1
ATOM 1472 C CA . VAL A 1 184 ? 3.344 -6.935 4.882 1.00 95.94 184 VAL A CA 1
ATOM 1473 C C . VAL A 1 184 ? 4.547 -7.695 4.355 1.00 95.94 184 VAL A C 1
ATOM 1475 O O . VAL A 1 184 ? 5.661 -7.470 4.828 1.00 95.94 184 VAL A O 1
ATOM 1478 N N . GLU A 1 185 ? 4.297 -8.537 3.353 1.00 96.69 185 GLU A N 1
ATOM 1479 C CA . GLU A 1 185 ? 5.318 -9.211 2.554 1.00 96.69 185 GLU A CA 1
ATOM 1480 C C . GLU A 1 185 ? 5.295 -8.633 1.135 1.00 96.69 185 GLU A C 1
ATOM 1482 O O . GLU A 1 185 ? 4.433 -8.988 0.331 1.00 96.69 185 GLU A O 1
ATOM 1487 N N . VAL A 1 186 ? 6.217 -7.729 0.818 1.00 92.69 186 VAL A N 1
ATOM 1488 C CA . VAL A 1 186 ? 6.362 -7.129 -0.516 1.00 92.69 186 VAL A CA 1
ATOM 1489 C C . VAL A 1 186 ? 7.819 -7.237 -0.925 1.00 92.69 186 VAL A C 1
ATOM 1491 O O . VAL A 1 186 ? 8.677 -6.634 -0.293 1.00 92.69 186 VAL A O 1
ATOM 1494 N N . ASP A 1 187 ? 8.083 -7.989 -1.985 1.00 91.81 187 ASP A N 1
ATOM 1495 C CA . ASP A 1 187 ? 9.408 -8.150 -2.574 1.00 91.81 187 ASP A CA 1
ATOM 1496 C C . ASP A 1 187 ? 9.326 -7.825 -4.066 1.00 91.81 187 ASP A C 1
ATOM 1498 O O . ASP A 1 187 ? 8.757 -8.593 -4.852 1.00 91.81 187 ASP A O 1
ATOM 1502 N N . VAL A 1 188 ? 9.819 -6.638 -4.420 1.00 89.06 188 VAL A N 1
ATOM 1503 C CA . VAL A 1 188 ? 9.666 -6.022 -5.739 1.00 89.06 188 VAL A CA 1
ATOM 1504 C C . VAL A 1 188 ? 10.992 -5.445 -6.208 1.00 89.06 188 VAL A C 1
ATOM 1506 O O . VAL A 1 188 ? 11.607 -4.649 -5.498 1.00 89.06 188 VAL A O 1
ATOM 1509 N N . THR A 1 189 ? 11.359 -5.758 -7.447 1.00 87.38 189 THR A N 1
ATOM 1510 C CA . THR A 1 189 ? 12.450 -5.100 -8.168 1.00 87.38 189 THR A CA 1
ATOM 1511 C C . THR A 1 189 ? 11.884 -4.060 -9.123 1.00 87.38 189 THR A C 1
ATOM 1513 O O . THR A 1 189 ? 11.076 -4.371 -10.002 1.00 87.38 189 THR A O 1
ATOM 1516 N N . ILE A 1 190 ? 12.307 -2.805 -8.956 1.00 80.81 190 ILE A N 1
ATOM 1517 C CA . ILE A 1 190 ? 11.940 -1.707 -9.851 1.00 80.81 190 ILE A CA 1
ATOM 1518 C C . ILE A 1 190 ? 13.124 -1.469 -10.809 1.00 80.81 190 ILE A C 1
ATOM 1520 O O . ILE A 1 190 ? 14.181 -1.047 -10.340 1.00 80.81 190 ILE A O 1
ATOM 1524 N N . PRO A 1 191 ? 12.988 -1.744 -12.124 1.00 74.75 191 PRO A N 1
ATOM 1525 C CA . PRO A 1 191 ? 14.092 -1.659 -13.081 1.00 74.75 191 PRO A CA 1
ATOM 1526 C C . PRO A 1 191 ? 14.776 -0.295 -13.054 1.00 74.75 191 PRO A C 1
ATOM 1528 O O . PRO A 1 191 ? 14.091 0.717 -13.015 1.00 74.75 191 PRO A O 1
ATOM 1531 N N . GLU A 1 192 ? 16.111 -0.272 -13.083 1.00 70.00 192 GLU A N 1
ATOM 1532 C CA . GLU A 1 192 ? 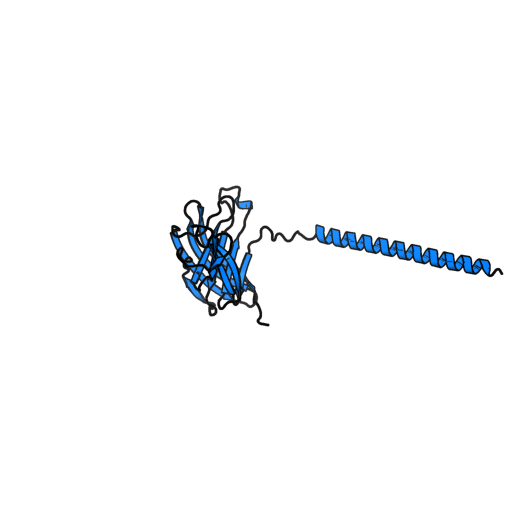16.937 0.952 -13.000 1.00 70.00 192 GLU A CA 1
ATOM 1533 C C . GLU A 1 192 ? 16.857 1.711 -11.658 1.00 70.00 192 GLU A C 1
ATOM 1535 O O . GLU A 1 192 ? 17.549 2.715 -11.472 1.00 70.00 192 GLU A O 1
ATOM 1540 N N . PHE A 1 193 ? 16.068 1.215 -10.701 1.00 71.56 193 PHE A N 1
ATOM 1541 C CA . PHE A 1 193 ? 15.882 1.797 -9.375 1.00 71.56 193 PHE A CA 1
ATOM 1542 C C . PHE A 1 193 ? 16.182 0.767 -8.271 1.00 71.56 193 PHE A C 1
ATOM 1544 O O . PHE A 1 193 ? 16.870 -0.230 -8.489 1.00 71.56 193 PHE A O 1
ATOM 1551 N N . TYR A 1 194 ? 15.710 1.045 -7.054 1.00 73.62 194 TYR A N 1
ATOM 1552 C CA . TYR A 1 194 ? 15.924 0.202 -5.883 1.00 73.62 194 TYR A CA 1
ATOM 1553 C C . TYR A 1 194 ? 14.870 -0.895 -5.742 1.00 73.62 194 TYR A C 1
ATOM 1555 O O . TYR A 1 194 ? 13.681 -0.679 -5.988 1.00 73.62 194 TYR A O 1
ATOM 1563 N N . ASP A 1 195 ? 15.325 -2.042 -5.245 1.00 81.88 195 ASP A N 1
ATOM 1564 C CA . ASP A 1 195 ? 14.467 -3.111 -4.754 1.00 81.88 195 ASP A CA 1
ATOM 1565 C C . ASP A 1 195 ? 13.798 -2.698 -3.439 1.00 81.88 195 ASP A C 1
ATOM 1567 O O . ASP A 1 195 ? 14.417 -2.085 -2.564 1.00 81.88 195 ASP A O 1
ATOM 1571 N N . ILE A 1 196 ? 12.539 -3.095 -3.273 1.00 83.94 196 ILE A N 1
ATOM 1572 C CA . ILE A 1 196 ? 11.827 -3.003 -2.001 1.00 83.94 196 ILE A CA 1
ATOM 1573 C C . ILE A 1 196 ? 11.563 -4.417 -1.513 1.00 83.94 196 ILE A C 1
ATOM 1575 O O . ILE A 1 196 ? 10.847 -5.175 -2.159 1.00 83.94 196 ILE A O 1
ATOM 1579 N N . ASN A 1 197 ? 12.130 -4.737 -0.350 1.00 88.62 197 ASN A N 1
ATOM 1580 C CA . ASN A 1 197 ? 11.911 -5.990 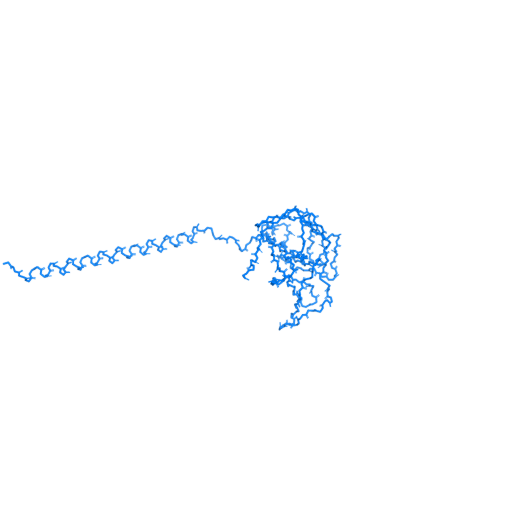0.356 1.00 88.62 197 ASN A CA 1
ATOM 1581 C C . ASN A 1 197 ? 11.400 -5.688 1.768 1.00 88.62 197 ASN A C 1
ATOM 1583 O O . ASN A 1 197 ? 12.139 -5.216 2.635 1.00 88.62 197 ASN A O 1
ATOM 1587 N N . LEU A 1 198 ? 10.109 -5.920 1.963 1.00 89.44 198 LEU A N 1
ATOM 1588 C CA . LEU A 1 198 ? 9.400 -5.804 3.224 1.00 89.44 198 LEU A CA 1
ATOM 1589 C C . LEU A 1 198 ? 8.908 -7.195 3.608 1.00 89.44 198 LEU A C 1
ATOM 1591 O O . LEU A 1 198 ? 8.194 -7.824 2.838 1.00 89.44 198 LEU A O 1
ATOM 1595 N N . ASP A 1 199 ? 9.257 -7.634 4.809 1.00 92.44 199 ASP A N 1
ATOM 1596 C CA . ASP A 1 199 ? 8.719 -8.826 5.466 1.00 92.44 199 ASP A CA 1
ATOM 1597 C C . ASP A 1 199 ? 8.645 -8.500 6.962 1.00 92.44 199 ASP A C 1
ATOM 1599 O O . ASP A 1 199 ? 9.528 -8.839 7.756 1.00 92.44 199 ASP A O 1
ATOM 1603 N N . GLN A 1 200 ? 7.684 -7.643 7.323 1.00 92.12 200 GLN A N 1
ATOM 1604 C CA . GLN A 1 200 ? 7.611 -7.089 8.675 1.00 92.12 200 GLN A CA 1
ATOM 1605 C C . GLN A 1 200 ? 6.221 -6.588 9.069 1.00 92.12 200 GLN A C 1
ATOM 1607 O O . GLN A 1 200 ? 5.317 -6.409 8.248 1.00 92.12 200 GLN A O 1
ATOM 1612 N N . ASP A 1 201 ? 6.073 -6.343 10.369 1.00 93.00 201 ASP A N 1
ATOM 1613 C CA . ASP A 1 201 ? 4.851 -5.828 10.971 1.00 93.00 201 ASP A CA 1
ATOM 1614 C C . ASP A 1 201 ? 4.839 -4.300 11.021 1.00 93.00 201 ASP A C 1
ATOM 1616 O O . ASP A 1 201 ? 5.807 -3.662 11.436 1.00 93.00 201 ASP A O 1
ATOM 1620 N N . PHE A 1 202 ? 3.689 -3.718 10.686 1.00 93.00 202 PHE A N 1
ATOM 1621 C CA . PHE A 1 202 ? 3.438 -2.285 10.766 1.00 93.00 202 PHE A CA 1
ATOM 1622 C C . PHE A 1 202 ? 2.239 -2.004 11.664 1.00 93.00 202 PHE A C 1
ATOM 1624 O O . PHE A 1 202 ? 1.142 -2.525 11.459 1.00 93.00 202 PHE A O 1
ATOM 1631 N N . THR A 1 203 ? 2.439 -1.127 12.648 1.00 94.25 203 THR A N 1
ATOM 1632 C CA . THR A 1 203 ? 1.339 -0.563 13.437 1.00 94.25 203 THR A CA 1
ATOM 1633 C C . THR A 1 203 ? 0.884 0.738 12.795 1.00 94.25 203 THR A C 1
ATOM 1635 O O . THR A 1 203 ? 1.619 1.724 12.776 1.00 94.25 203 THR A O 1
ATOM 1638 N N . LEU A 1 204 ? -0.342 0.739 12.289 1.00 94.06 204 LEU A N 1
ATOM 1639 C CA . LEU A 1 204 ? -0.946 1.859 11.586 1.00 94.06 204 LEU A CA 1
ATOM 1640 C C . LEU A 1 204 ? -1.824 2.666 12.533 1.00 94.06 204 LEU A C 1
ATOM 1642 O O . LEU A 1 204 ? -2.563 2.095 13.338 1.00 94.06 204 LEU A O 1
ATOM 1646 N N . LYS A 1 205 ? -1.817 3.989 12.382 1.00 93.81 205 LYS A N 1
ATOM 1647 C CA . LYS A 1 205 ? -2.848 4.845 12.971 1.00 93.81 205 LYS A CA 1
ATOM 1648 C C . LYS A 1 205 ? -4.131 4.710 12.155 1.00 93.81 205 LYS A C 1
ATOM 1650 O O . LYS A 1 205 ? -4.125 4.948 10.946 1.00 93.81 205 LYS A O 1
ATOM 1655 N N . ARG A 1 206 ? -5.229 4.369 12.824 1.00 92.94 206 ARG A N 1
ATOM 1656 C CA . ARG A 1 206 ? -6.547 4.228 12.211 1.00 92.94 206 ARG A CA 1
ATOM 1657 C C . ARG A 1 206 ? -7.269 5.570 12.177 1.00 92.94 206 ARG A C 1
ATOM 1659 O O . ARG A 1 206 ? -7.536 6.176 13.211 1.00 92.94 206 ARG A O 1
ATOM 1666 N N . ASN A 1 207 ? -7.593 6.023 10.975 1.00 90.19 207 ASN A N 1
ATOM 1667 C CA . ASN A 1 207 ? -8.379 7.217 10.725 1.00 90.19 207 ASN A CA 1
ATOM 1668 C C . ASN A 1 207 ? -9.805 6.797 10.362 1.00 90.19 207 ASN A C 1
ATOM 1670 O O . ASN A 1 207 ? -10.120 6.571 9.188 1.00 90.19 207 ASN A O 1
ATOM 1674 N N . SER A 1 208 ? -10.679 6.728 11.366 1.00 78.56 208 SER A N 1
ATOM 1675 C CA . SER A 1 208 ? -12.108 6.589 11.124 1.00 78.56 208 SER A CA 1
ATOM 1676 C C . SER A 1 208 ? -12.666 7.936 10.661 1.00 78.56 208 SER A C 1
ATOM 1678 O O . SER A 1 208 ? -12.851 8.878 11.434 1.00 78.56 208 SER A O 1
ATOM 1680 N N . LYS A 1 209 ? -12.934 8.064 9.360 1.00 66.31 209 LYS A N 1
ATOM 1681 C CA . LYS A 1 209 ? -13.791 9.148 8.865 1.00 66.31 209 LYS A CA 1
ATOM 1682 C C . LYS A 1 209 ? -15.216 8.805 9.325 1.00 66.31 209 LYS A C 1
ATOM 1684 O O . LYS A 1 209 ? -15.916 8.061 8.643 1.00 66.31 209 LYS A O 1
ATOM 1689 N N . ASN A 1 210 ? -15.594 9.243 10.533 1.00 50.69 210 ASN A N 1
ATOM 1690 C CA . ASN A 1 210 ? -16.947 9.053 11.062 1.00 50.69 210 ASN A CA 1
ATOM 1691 C C . ASN A 1 210 ? -17.965 9.582 10.044 1.00 50.69 210 ASN A C 1
ATOM 1693 O O . ASN A 1 210 ? -17.789 10.674 9.500 1.00 50.69 210 ASN A O 1
ATOM 1697 N N . ASP A 1 211 ? -19.015 8.802 9.789 1.00 45.34 211 ASP A N 1
ATOM 1698 C CA . ASP A 1 211 ? -20.173 9.293 9.050 1.00 45.34 211 ASP A CA 1
ATOM 1699 C C . ASP A 1 211 ? -20.814 10.398 9.896 1.00 45.34 211 ASP A C 1
ATOM 1701 O O . ASP A 1 211 ? -21.271 10.138 11.009 1.00 45.34 211 ASP A O 1
ATOM 1705 N N . GLY A 1 212 ? -20.780 11.632 9.394 1.00 36.72 212 GLY A N 1
ATOM 1706 C CA . GLY A 1 212 ? -21.807 12.612 9.734 1.00 36.72 212 GLY A CA 1
ATOM 1707 C C . GLY A 1 212 ? -23.135 12.206 9.116 1.00 36.72 212 GLY A C 1
ATOM 1708 O O . GLY A 1 212 ? -23.095 11.605 8.013 1.00 36.72 212 GLY A O 1
#

Secondary structure (DSSP, 8-state):
--HHHHHHHHHHHHHHHHHHHHHHHHHHHHHHHHHHHHHHHHS----TTS--EEEEEEEEEEEEEEETTEEEEEEEEEEEEEEEEEEEE--GGGGGGT----EEEEEEEETT--TT-EEE-EEPPTT--PEEETTTEEEEEPPTTEEEEEE-SSS--B--TT-EEEEEEEEEEEE-SSEEEEEEEEEEE-TTS--EEEEEEEEEEEE-----

Radius of gyration: 28.75 Å; chains: 1; bounding box: 47×89×70 Å

pLDDT: mean 78.9, std 17.27, range [36.72, 98.19]

Sequence (212 aa):
MDRAGAVNYAERLIALSSRFTIRTLLLFAAFSAVTFGAWKWLRPQDPNQAVDRFLWNDRSNGIATQRWDFGWQYAGDIRGNGSCIVLHHYRPEHEVYGQHGGFEVVIQLPKDAAVGDQFALFPIPPDRKGEAQPHDRRYTLMLPGEFTVRTFGDHMGSLVAESEIRKSTVTLKTMSVDRVLIHVEVDVTIPEFYDINLDQDFTLKRNSKNDG

Foldseek 3Di:
DDPVVVVVVVVVVVVVVVVVVVVVVVVVVVVVVVVVVCCVVVPPPPVVVFDWAWAKEAQKWWKWKDDPLAATDTDDIDRHQWIKTWTWHFDPPCVVPPPFTIKIKIATAGNPDDAFDKAAADEDDSPDQFDADPPRMGMDTDDHRYMKMWTDGPDTGIDHPPKDWPGFMKHWHDDDPFKTKMFTATWIDTPPDDTDGGGDIDIHTYDPPDDD